Protein AF-A0A2E8JRP2-F1 (afdb_monomer_lite)

Secondary structure (DSSP, 8-state):
-PPPPPPPPPP--------------------STTSHHHHHHHSS---------PPPHHHHHHHHHHHHHHHHHHHHHHHHHHHHHHHHHHHHHHHHHHHHHHHHHHHSTT--PPPGGGHHHH-EE--GGGB-TTS--EEEEE-TTSS-EEEEEEBTTSEEEEEETTEEEEEESTT-SHHHHHHHTT--GGGEEESEETTTEE-TTEE-

Structure (mmCIF, N/CA/C/O backbone):
data_AF-A0A2E8JRP2-F1
#
_entry.id   AF-A0A2E8JRP2-F1
#
loop_
_atom_site.group_PDB
_atom_site.id
_atom_site.type_symbol
_atom_site.label_atom_id
_atom_site.label_alt_id
_atom_site.label_comp_id
_atom_site.label_asym_id
_atom_site.label_entity_id
_atom_site.label_seq_id
_atom_site.pdbx_PDB_ins_code
_atom_site.Cartn_x
_atom_site.Cartn_y
_atom_site.Cartn_z
_atom_site.occupancy
_atom_site.B_iso_or_equiv
_atom_site.auth_seq_id
_atom_site.auth_comp_id
_atom_site.auth_asym_id
_atom_site.auth_atom_id
_atom_site.pdbx_PDB_model_num
ATOM 1 N N . MET A 1 1 ? -27.911 -2.849 -23.418 1.00 50.38 1 MET A N 1
ATOM 2 C CA . MET A 1 1 ? -28.311 -4.114 -22.768 1.00 50.38 1 MET A CA 1
ATOM 3 C C . MET A 1 1 ? -29.035 -3.786 -21.465 1.00 50.38 1 MET A C 1
ATOM 5 O O . MET A 1 1 ? -28.354 -3.464 -20.499 1.00 50.38 1 MET A O 1
ATOM 9 N N . PRO A 1 2 ? -30.377 -3.776 -21.420 1.00 53.69 2 PRO A N 1
ATOM 10 C CA . PRO A 1 2 ? -31.112 -3.719 -20.164 1.00 53.69 2 PRO A CA 1
ATOM 11 C C . PRO A 1 2 ? -31.674 -5.103 -19.811 1.00 53.69 2 PRO A C 1
ATOM 13 O O . PRO A 1 2 ? -32.369 -5.738 -20.603 1.00 53.69 2 PRO A O 1
ATOM 16 N N . TRP A 1 3 ? -31.324 -5.561 -18.614 1.00 39.34 3 TRP A N 1
ATOM 17 C CA . TRP A 1 3 ? -31.746 -6.817 -18.008 1.00 39.34 3 TRP A CA 1
ATOM 18 C C . TRP A 1 3 ? -33.226 -6.762 -17.611 1.00 39.34 3 TRP A C 1
ATOM 20 O O . TRP A 1 3 ? -33.652 -5.853 -16.902 1.00 39.34 3 TRP A O 1
ATOM 30 N N . GLN A 1 4 ? -34.004 -7.745 -18.067 1.00 44.28 4 GLN A N 1
ATOM 31 C CA . GLN A 1 4 ? -35.408 -7.937 -17.708 1.00 44.28 4 GLN A CA 1
ATOM 32 C C . GLN A 1 4 ? -35.508 -8.812 -16.449 1.00 44.28 4 GLN A C 1
ATOM 34 O O . GLN A 1 4 ? -35.064 -9.960 -16.451 1.00 44.28 4 GLN A O 1
ATOM 39 N N . LEU A 1 5 ? -36.108 -8.278 -15.383 1.00 48.50 5 LEU A N 1
ATOM 40 C CA . LEU A 1 5 ? -36.517 -9.031 -14.195 1.00 48.50 5 LEU A CA 1
ATOM 41 C C . LEU A 1 5 ? -37.921 -9.607 -14.424 1.00 48.50 5 LEU A C 1
ATOM 43 O O . LEU A 1 5 ? -38.889 -8.865 -14.589 1.00 48.50 5 LEU A O 1
ATOM 47 N N . HIS A 1 6 ? -38.025 -10.936 -14.428 1.00 46.16 6 HIS A N 1
ATOM 48 C CA . HIS A 1 6 ? -39.295 -11.656 -14.443 1.00 46.16 6 HIS A CA 1
ATOM 49 C C . HIS A 1 6 ? -39.983 -11.552 -13.075 1.00 46.16 6 HIS A C 1
ATOM 51 O O . HIS A 1 6 ? -39.467 -12.029 -12.066 1.00 46.16 6 HIS A O 1
ATOM 57 N N . ALA A 1 7 ? -41.176 -10.958 -13.060 1.00 45.38 7 ALA A N 1
ATOM 58 C CA . ALA A 1 7 ? -42.088 -10.982 -11.926 1.00 45.38 7 ALA A CA 1
ATOM 59 C C . ALA A 1 7 ? -42.820 -12.334 -11.859 1.00 45.38 7 ALA A C 1
ATOM 61 O O . ALA A 1 7 ? -43.484 -12.740 -12.814 1.00 45.38 7 ALA A O 1
ATOM 62 N N . VAL A 1 8 ? -42.735 -13.015 -10.715 1.00 42.91 8 VAL A N 1
ATOM 63 C CA . VAL A 1 8 ? -43.538 -14.206 -10.402 1.00 42.91 8 VAL A CA 1
ATOM 64 C C . VAL A 1 8 ? -44.911 -13.742 -9.908 1.00 42.91 8 VAL A C 1
ATOM 66 O O . VAL A 1 8 ? -45.015 -13.058 -8.892 1.00 42.91 8 VAL A O 1
ATOM 69 N N . ARG A 1 9 ? -45.975 -14.090 -10.643 1.00 39.31 9 ARG A N 1
ATOM 70 C CA . ARG A 1 9 ? -47.374 -13.844 -10.259 1.00 39.31 9 ARG A CA 1
ATOM 71 C C . ARG A 1 9 ? -47.859 -14.947 -9.314 1.00 39.31 9 ARG A C 1
ATOM 73 O O . ARG A 1 9 ? -47.846 -16.112 -9.699 1.00 39.31 9 ARG A O 1
ATOM 80 N N . PHE A 1 10 ? -48.363 -14.580 -8.136 1.00 38.81 10 PHE A N 1
ATOM 81 C CA . PHE A 1 10 ? -49.205 -15.454 -7.311 1.00 38.81 10 PHE A CA 1
ATOM 82 C C . PHE A 1 10 ? -50.684 -15.115 -7.528 1.00 38.81 10 PHE A C 1
ATOM 84 O O . PHE A 1 10 ? -51.099 -13.960 -7.462 1.00 38.81 10 PHE A O 1
ATOM 91 N N . ASN A 1 11 ? -51.451 -16.154 -7.847 1.00 40.84 11 ASN A N 1
ATOM 92 C CA . ASN A 1 11 ? -52.854 -16.141 -8.240 1.00 40.84 11 ASN A CA 1
ATOM 93 C C . ASN A 1 11 ? -53.743 -16.214 -6.983 1.00 40.84 11 ASN A C 1
ATOM 95 O O . ASN A 1 11 ? -53.688 -17.209 -6.265 1.00 40.84 11 ASN A O 1
ATOM 99 N N . HIS A 1 12 ? -54.551 -15.186 -6.711 1.00 46.97 12 HIS A N 1
ATOM 100 C CA . HIS A 1 12 ? -55.579 -15.201 -5.664 1.00 46.97 12 HIS A CA 1
ATOM 101 C C . HIS A 1 12 ? -56.959 -15.320 -6.317 1.00 46.97 12 HIS A C 1
ATOM 103 O O . HIS A 1 12 ? -57.389 -14.411 -7.023 1.00 46.97 12 HIS A O 1
ATOM 109 N N . TYR A 1 13 ? -57.666 -16.416 -6.040 1.00 51.94 13 TYR A N 1
ATOM 110 C CA . TYR A 1 13 ? -59.093 -16.552 -6.320 1.00 51.94 13 TYR A CA 1
ATOM 111 C C . TYR A 1 13 ? -59.831 -17.150 -5.120 1.00 51.94 13 TYR A C 1
ATOM 113 O O . TYR A 1 13 ? -59.344 -18.078 -4.479 1.00 51.94 13 TYR A O 1
ATOM 121 N N . CYS A 1 14 ? -61.054 -16.635 -4.955 1.00 36.75 14 CYS A N 1
ATOM 122 C CA . CYS A 1 14 ? -62.192 -17.115 -4.161 1.00 36.75 14 CYS A CA 1
ATOM 123 C C . CYS A 1 14 ? -62.133 -16.833 -2.645 1.00 36.75 14 CYS A C 1
ATOM 125 O O . CYS A 1 14 ? -61.127 -17.058 -1.994 1.00 36.75 14 CYS A O 1
ATOM 127 N N . CYS A 1 15 ? -63.190 -16.327 -1.999 1.00 37.81 15 CYS A N 1
ATOM 128 C CA . CYS A 1 15 ? -64.612 -16.552 -2.262 1.00 37.81 15 CYS A CA 1
ATOM 129 C C . CYS A 1 15 ? -65.473 -15.389 -1.719 1.00 37.81 15 CYS A C 1
ATOM 131 O O . CYS A 1 15 ? -65.300 -14.976 -0.575 1.00 37.81 15 CYS A O 1
ATOM 133 N N . ASN A 1 16 ? -66.435 -14.915 -2.517 1.00 45.03 16 ASN A N 1
ATOM 134 C CA . ASN A 1 16 ? -67.569 -14.097 -2.073 1.00 45.03 16 ASN A CA 1
ATOM 135 C C . ASN A 1 16 ? -68.731 -15.041 -1.733 1.00 45.03 16 ASN A C 1
ATOM 137 O O . ASN A 1 16 ? -69.137 -15.818 -2.596 1.00 45.03 16 ASN A O 1
ATOM 141 N N . PHE A 1 17 ? -69.301 -14.955 -0.527 1.00 42.62 17 PHE A N 1
ATOM 142 C CA . PHE A 1 17 ? -70.545 -15.654 -0.194 1.00 42.62 17 PHE A CA 1
ATOM 143 C C . PHE A 1 17 ? -71.578 -14.680 0.382 1.00 42.62 17 PHE A C 1
ATOM 145 O O . PHE A 1 17 ? -71.333 -13.954 1.343 1.00 42.62 17 PHE A O 1
ATOM 152 N N . VAL A 1 18 ? -72.722 -14.654 -0.296 1.00 51.62 18 VAL A N 1
ATOM 153 C CA . VAL A 1 18 ? -73.871 -13.758 -0.143 1.00 51.62 18 VAL A CA 1
ATOM 154 C C . VAL A 1 18 ? -74.644 -14.072 1.142 1.00 51.62 18 VAL A C 1
ATOM 156 O O . VAL A 1 18 ? -74.889 -15.235 1.452 1.00 51.62 18 VAL A O 1
ATOM 159 N N . THR A 1 19 ? -75.110 -13.044 1.857 1.00 49.19 19 THR A N 1
ATOM 160 C CA . THR A 1 19 ? -76.076 -13.195 2.956 1.00 49.19 19 THR A CA 1
ATOM 161 C C . THR A 1 19 ? -77.504 -12.973 2.445 1.00 49.19 19 THR A C 1
ATOM 163 O O . THR A 1 19 ? -77.789 -11.996 1.754 1.00 49.19 19 THR A O 1
ATOM 166 N N . LYS A 1 20 ? -78.432 -13.876 2.791 1.00 37.53 20 LYS A N 1
ATOM 167 C CA . LYS A 1 20 ? -79.882 -13.691 2.610 1.00 37.53 20 LYS A CA 1
ATOM 168 C C . LYS A 1 20 ? -80.566 -13.723 3.978 1.00 37.53 20 LYS A C 1
ATOM 170 O O . LYS A 1 20 ? -80.274 -14.584 4.803 1.00 37.53 20 LYS A O 1
ATOM 175 N N . LYS A 1 21 ? -81.457 -12.758 4.213 1.00 46.16 21 LYS A N 1
ATOM 176 C CA . LYS A 1 21 ? -82.243 -12.574 5.442 1.00 46.16 21 LYS A CA 1
ATOM 177 C C . LYS A 1 21 ? -83.634 -13.232 5.346 1.00 46.16 21 LYS A C 1
ATOM 179 O O . LYS A 1 21 ? -84.211 -13.286 4.268 1.00 46.16 21 LYS A O 1
ATOM 184 N N . GLN A 1 22 ? -84.168 -13.505 6.544 1.00 39.41 22 GLN A N 1
ATOM 185 C CA . GLN A 1 22 ? -85.574 -13.634 6.983 1.00 39.41 22 GLN A CA 1
ATOM 186 C C . GLN A 1 22 ? -86.230 -15.029 7.034 1.00 39.41 22 GLN A C 1
ATOM 188 O O . GLN A 1 22 ? -86.645 -15.575 6.023 1.00 39.41 22 GLN A O 1
ATOM 193 N N . GLY A 1 23 ? -86.447 -15.500 8.273 1.00 41.31 23 GLY A N 1
ATOM 194 C CA . GLY A 1 23 ? -87.763 -15.413 8.927 1.00 41.31 23 GLY A CA 1
ATOM 195 C C . GLY A 1 23 ? -88.573 -16.708 9.049 1.00 41.31 23 GLY A C 1
ATOM 196 O O . GLY A 1 23 ? -89.136 -17.150 8.063 1.00 41.31 23 GLY A O 1
ATOM 197 N N . GLN A 1 24 ? -88.740 -17.223 10.277 1.00 40.31 24 GLN A N 1
ATOM 198 C CA . GLN A 1 24 ? -90.035 -17.655 10.843 1.00 40.31 24 GLN A CA 1
ATOM 199 C C . GLN A 1 24 ? -89.859 -18.206 12.263 1.00 40.31 24 GLN A C 1
ATOM 201 O O . GLN A 1 24 ? -89.074 -19.120 12.497 1.00 40.31 24 GLN A O 1
ATOM 206 N N . GLY A 1 25 ? -90.620 -17.654 13.210 1.00 51.38 25 GLY A N 1
ATOM 207 C CA . GLY A 1 25 ? -90.808 -18.251 14.526 1.00 51.38 25 GLY A CA 1
ATOM 208 C C . GLY A 1 25 ? -91.855 -19.363 14.479 1.00 51.38 25 GLY A C 1
ATOM 209 O O . GLY A 1 25 ? -92.906 -19.195 13.860 1.00 51.38 25 GLY A O 1
ATOM 210 N N . ARG A 1 26 ? -91.585 -20.470 15.177 1.00 48.56 26 ARG A N 1
ATOM 211 C CA . ARG A 1 26 ? -92.592 -21.387 15.726 1.00 48.56 26 ARG A CA 1
ATOM 212 C C . ARG A 1 26 ? -92.109 -21.881 17.086 1.00 48.56 26 ARG A C 1
ATOM 214 O O . ARG A 1 26 ? -90.987 -22.353 17.227 1.00 48.56 26 ARG A O 1
ATOM 221 N N . SER A 1 27 ? -92.968 -21.695 18.075 1.00 58.19 27 SER A N 1
ATOM 222 C CA . SER A 1 27 ? -92.896 -22.254 19.418 1.00 58.19 27 SER A CA 1
ATOM 223 C C . SER A 1 27 ? -93.024 -23.783 19.383 1.00 58.19 27 SER A C 1
ATOM 225 O O . SER A 1 27 ? -93.728 -24.304 18.520 1.00 58.19 27 SER A O 1
ATOM 227 N N . LEU A 1 28 ? -92.403 -24.480 20.345 1.00 48.75 28 LEU A N 1
ATOM 228 C CA . LEU A 1 28 ? -93.039 -25.429 21.284 1.00 48.75 28 LEU A CA 1
ATOM 229 C C . LEU A 1 28 ? -92.063 -26.513 21.797 1.00 48.75 28 LEU A C 1
ATOM 231 O O . LEU A 1 28 ? -91.478 -27.263 21.025 1.00 48.75 28 LEU A O 1
ATOM 235 N N . ALA A 1 29 ? -92.066 -26.615 23.130 1.00 53.78 29 ALA A N 1
ATOM 236 C CA . ALA A 1 29 ? -91.706 -27.725 24.020 1.00 53.78 29 ALA A CA 1
ATOM 237 C C . ALA A 1 29 ? -90.243 -27.905 24.496 1.00 53.78 29 ALA A C 1
ATOM 239 O O . ALA A 1 29 ? -89.303 -27.612 23.758 1.00 53.78 29 ALA A O 1
ATOM 240 N N . PRO A 1 30 ? -90.066 -28.336 25.768 1.00 64.44 30 PRO A N 1
ATOM 241 C CA . PRO A 1 30 ? -88.803 -28.330 26.496 1.00 64.44 30 PRO A CA 1
ATOM 242 C C . PRO A 1 30 ? -88.124 -29.714 26.477 1.00 64.44 30 PRO A C 1
ATOM 244 O O . PRO A 1 30 ? -88.657 -30.669 25.923 1.00 64.44 30 PRO A O 1
ATOM 247 N N . ASP A 1 31 ? -86.979 -29.789 27.157 1.00 58.44 31 ASP A N 1
ATOM 248 C CA . ASP A 1 31 ? -86.296 -30.983 27.675 1.00 58.44 31 ASP A CA 1
ATOM 249 C C . ASP A 1 31 ? -85.079 -31.580 26.936 1.00 58.44 31 ASP A C 1
ATOM 251 O O . ASP A 1 31 ? -84.998 -31.694 25.716 1.00 58.44 31 ASP A O 1
ATOM 255 N N . LEU A 1 32 ? -84.114 -31.972 27.779 1.00 50.66 32 LEU A N 1
ATOM 256 C CA . LEU A 1 32 ? -82.872 -32.734 27.554 1.00 50.66 32 LEU A CA 1
ATOM 257 C C . LEU A 1 32 ? -81.653 -32.092 26.867 1.00 50.66 32 LEU A C 1
ATOM 259 O O . LEU A 1 32 ? -80.553 -32.635 26.994 1.00 50.66 32 LEU A O 1
ATOM 263 N N . ALA A 1 33 ? -81.743 -30.914 26.250 1.00 45.12 33 ALA A N 1
ATOM 264 C CA . ALA A 1 33 ? -80.564 -30.275 25.633 1.00 45.12 33 ALA A CA 1
ATOM 265 C C . ALA A 1 33 ? -79.647 -29.499 26.614 1.00 45.12 33 ALA A C 1
ATOM 267 O O . ALA A 1 33 ? -78.778 -28.738 26.184 1.00 45.12 33 ALA A O 1
ATOM 268 N N . SER A 1 34 ? -79.812 -29.667 27.932 1.00 55.16 34 SER A N 1
ATOM 269 C CA . SER A 1 34 ? -79.055 -28.925 28.954 1.00 55.16 34 SER A CA 1
ATOM 270 C C . SER A 1 34 ? -77.921 -29.709 29.622 1.00 55.16 34 SER A C 1
ATOM 272 O O . SER A 1 34 ? -77.321 -29.191 30.556 1.00 55.16 34 SER A O 1
ATOM 274 N N . SER A 1 35 ? -77.582 -30.926 29.179 1.00 55.09 35 SER A N 1
ATOM 275 C CA . SER A 1 35 ? -76.460 -31.685 29.776 1.00 55.09 35 SER A CA 1
ATOM 276 C C . SER A 1 35 ? -75.272 -31.891 28.835 1.00 55.09 35 SER A C 1
ATOM 278 O O . SER A 1 35 ? -74.128 -31.857 29.284 1.00 55.09 35 SER A O 1
ATOM 280 N N . ILE A 1 36 ? -75.499 -32.020 27.524 1.00 54.31 36 ILE A N 1
ATOM 281 C CA . ILE A 1 36 ? -74.421 -32.273 26.549 1.00 54.31 36 ILE A CA 1
ATOM 282 C C . ILE A 1 36 ? -73.641 -30.983 26.234 1.00 54.31 36 ILE A C 1
ATOM 284 O O . ILE A 1 36 ? -72.419 -31.006 26.102 1.00 54.31 36 ILE A O 1
ATOM 288 N N . THR A 1 37 ? -74.313 -29.829 26.228 1.00 54.84 37 THR A N 1
ATOM 289 C CA . THR A 1 37 ? -73.684 -28.520 25.976 1.00 54.84 37 THR A CA 1
ATOM 290 C C . THR A 1 37 ? -72.716 -28.115 27.093 1.00 54.84 37 THR A C 1
ATOM 292 O O . THR A 1 37 ? -71.629 -27.609 26.818 1.00 54.84 37 THR A O 1
ATOM 295 N N . TYR A 1 38 ? -73.051 -28.403 28.358 1.00 53.31 38 TYR A N 1
ATOM 296 C CA . TYR A 1 38 ? -72.139 -28.155 29.483 1.00 53.31 38 TYR A CA 1
ATOM 297 C C . TYR A 1 38 ? -70.962 -29.140 29.510 1.00 53.31 38 TYR A C 1
ATOM 299 O O . TYR A 1 38 ? -69.870 -28.758 29.926 1.00 53.31 38 TYR A O 1
ATOM 307 N N . ALA A 1 39 ? -71.144 -30.380 29.037 1.00 54.72 39 ALA A N 1
ATOM 308 C CA . ALA A 1 39 ? -70.067 -31.368 28.964 1.00 54.72 39 ALA A CA 1
ATOM 309 C C . ALA A 1 39 ? -69.003 -31.002 27.910 1.00 54.72 39 ALA A C 1
ATOM 311 O O . ALA A 1 39 ? -67.813 -31.145 28.181 1.00 54.72 39 ALA A O 1
ATOM 312 N N . ILE A 1 40 ? -69.410 -30.450 26.759 1.00 54.31 40 ILE A N 1
ATOM 313 C CA . ILE A 1 40 ? -68.493 -30.037 25.678 1.00 54.31 40 ILE A CA 1
ATOM 314 C C . ILE A 1 40 ? -67.777 -28.711 26.001 1.00 54.31 40 ILE A C 1
ATOM 316 O O . ILE A 1 40 ? -66.609 -28.538 25.650 1.00 54.31 40 ILE A O 1
ATOM 320 N N . LEU A 1 41 ? -68.418 -27.788 26.731 1.00 52.53 41 LEU A N 1
ATOM 321 C CA . LEU A 1 41 ? -67.765 -26.550 27.188 1.00 52.53 41 LEU A CA 1
ATOM 322 C C . LEU A 1 41 ? -66.760 -26.778 28.333 1.00 52.53 41 LEU A C 1
ATOM 324 O O . LEU A 1 41 ? -65.841 -25.979 28.502 1.00 52.53 41 LEU A O 1
ATOM 328 N N . LYS A 1 42 ? -66.885 -27.875 29.095 1.00 53.81 42 LYS A N 1
ATOM 329 C CA . LYS A 1 42 ? -65.994 -28.190 30.227 1.00 53.81 42 LYS A CA 1
ATOM 330 C C . LYS A 1 42 ? -64.704 -28.917 29.817 1.00 53.81 42 LYS A C 1
ATOM 332 O O . LYS A 1 42 ? -63.742 -28.916 30.579 1.00 53.81 42 LYS A O 1
ATOM 337 N N . THR A 1 43 ? -64.641 -29.498 28.616 1.00 54.53 43 THR A N 1
ATOM 338 C CA . THR A 1 43 ? -63.448 -30.213 28.111 1.00 54.53 43 THR A CA 1
ATOM 339 C C . THR A 1 43 ? -62.417 -29.319 27.407 1.00 54.53 43 THR A C 1
ATOM 341 O O . THR A 1 43 ? -61.329 -29.789 27.086 1.00 54.53 43 THR A O 1
ATOM 344 N N . MET A 1 44 ? -62.697 -28.025 27.209 1.00 54.34 44 MET A N 1
ATOM 345 C CA . MET A 1 44 ? -61.775 -27.052 26.592 1.00 54.34 44 MET A CA 1
ATOM 346 C C . MET A 1 44 ? -61.327 -25.955 27.572 1.00 54.34 44 MET A C 1
ATOM 348 O O . MET A 1 44 ? -61.305 -24.775 27.239 1.00 54.34 44 MET A O 1
ATOM 352 N N . GLN A 1 45 ? -60.978 -26.326 28.805 1.00 59.34 45 GLN A N 1
ATOM 353 C CA . GLN A 1 45 ? -60.413 -25.387 29.786 1.00 59.34 45 GLN A CA 1
ATOM 354 C C . GLN A 1 45 ? -59.082 -25.847 30.381 1.00 59.34 45 GLN A C 1
ATOM 356 O O . GLN A 1 45 ? -58.714 -25.445 31.481 1.00 59.34 45 GLN A O 1
ATOM 361 N N . TRP A 1 46 ? -58.274 -26.592 29.628 1.00 55.59 46 TRP A N 1
ATOM 362 C CA . TRP A 1 46 ? -56.833 -26.581 29.880 1.00 55.59 46 TRP A CA 1
ATOM 363 C C . TRP A 1 46 ? -56.234 -25.313 29.251 1.00 55.59 46 TRP A C 1
ATOM 365 O O . TRP A 1 46 ? -55.382 -25.351 28.373 1.00 55.59 46 TRP A O 1
ATOM 375 N N . ALA A 1 47 ? -56.698 -24.147 29.708 1.00 62.56 47 ALA A N 1
ATOM 376 C CA . ALA A 1 47 ? -55.908 -22.936 29.584 1.00 62.56 47 ALA A CA 1
ATOM 377 C C . ALA A 1 47 ? -54.656 -23.187 30.426 1.00 62.56 47 ALA A C 1
ATOM 379 O O . ALA A 1 47 ? -54.691 -23.078 31.652 1.00 62.56 47 ALA A O 1
ATOM 380 N N . THR A 1 48 ? -53.577 -23.634 29.780 1.00 63.62 48 THR A N 1
ATOM 381 C CA . THR A 1 48 ? -52.258 -23.744 30.396 1.00 63.62 48 THR A CA 1
ATOM 382 C C . THR A 1 48 ? -51.944 -22.383 30.993 1.00 63.62 48 THR A C 1
ATOM 384 O O . THR A 1 48 ? -51.635 -21.440 30.265 1.00 63.62 48 THR A O 1
ATOM 387 N N . GLN A 1 49 ? -52.087 -22.274 32.312 1.00 63.91 49 GLN A N 1
ATOM 388 C CA . GLN A 1 49 ? -51.616 -21.155 33.111 1.00 63.91 49 GLN A CA 1
ATOM 389 C C . GLN A 1 49 ? -50.093 -21.143 32.980 1.00 63.91 49 GLN A C 1
ATOM 391 O O . GLN A 1 49 ? -49.373 -21.717 33.795 1.00 63.91 49 GLN A O 1
ATOM 396 N N . GLN A 1 50 ? -49.605 -20.561 31.885 1.00 67.50 50 GLN A N 1
ATOM 397 C CA . GLN A 1 50 ? -48.206 -20.220 31.705 1.00 67.50 50 GLN A CA 1
ATOM 398 C C . GLN A 1 50 ? -47.903 -19.215 32.812 1.00 67.50 50 GLN A C 1
ATOM 400 O O . GLN A 1 50 ? -48.293 -18.050 32.721 1.00 67.50 50 GLN A O 1
ATOM 405 N N . LYS A 1 51 ? -47.300 -19.688 33.908 1.00 69.12 51 LYS A N 1
ATOM 406 C CA . LYS A 1 51 ? -46.801 -18.822 34.973 1.00 69.12 51 LYS A CA 1
ATOM 407 C C . LYS A 1 51 ? -45.865 -17.825 34.306 1.00 69.12 51 LYS A C 1
ATOM 409 O O . LYS A 1 51 ? -44.782 -18.204 33.872 1.00 69.12 51 LYS A O 1
ATOM 414 N N . GLN A 1 52 ? -46.295 -16.573 34.195 1.00 68.94 52 GLN A N 1
ATOM 415 C CA . GLN A 1 52 ? -45.414 -15.508 33.750 1.00 68.94 52 GLN A CA 1
ATOM 416 C C . GLN A 1 52 ? -44.403 -15.261 34.865 1.00 68.94 52 GLN A C 1
ATOM 418 O O . GLN A 1 52 ? -44.652 -14.525 35.815 1.00 68.94 52 GLN A O 1
ATOM 423 N N . THR A 1 53 ? -43.278 -15.962 34.783 1.00 74.88 53 THR A N 1
ATOM 424 C CA . THR A 1 53 ? -42.092 -15.678 35.578 1.00 74.88 53 THR A CA 1
ATOM 425 C C . THR A 1 53 ? -41.473 -14.414 34.997 1.00 74.88 53 THR A C 1
ATOM 427 O O . THR A 1 53 ? -40.817 -14.458 33.958 1.00 74.88 53 THR A O 1
ATOM 430 N N . GLY A 1 54 ? -41.763 -13.267 35.607 1.00 76.56 54 GLY A N 1
ATOM 431 C CA . GLY A 1 54 ? -41.088 -12.018 35.270 1.00 76.56 54 GLY A CA 1
ATOM 432 C C . GLY A 1 54 ? -39.627 -12.085 35.705 1.00 76.56 54 GLY A C 1
ATOM 433 O O . GLY A 1 54 ? -39.345 -12.528 36.818 1.00 76.56 54 GLY A O 1
ATOM 434 N N . PHE A 1 55 ? -38.712 -11.644 34.840 1.00 78.00 55 PHE A N 1
ATOM 435 C CA . PHE A 1 55 ? -37.335 -11.373 35.246 1.00 78.00 55 PHE A CA 1
ATOM 436 C C . PHE A 1 55 ? -37.352 -10.301 36.331 1.00 78.00 55 PHE A C 1
ATOM 438 O O . PHE A 1 55 ? -38.043 -9.284 36.218 1.00 78.00 55 PHE A O 1
ATOM 445 N N . THR A 1 56 ? -36.611 -10.537 37.404 1.00 89.62 56 THR A N 1
ATOM 446 C CA . THR A 1 56 ? -36.449 -9.539 38.454 1.00 89.62 56 THR A CA 1
ATOM 447 C C . THR A 1 56 ? -35.727 -8.316 37.883 1.00 89.62 56 THR A C 1
ATOM 449 O O . THR A 1 56 ? -34.877 -8.419 36.996 1.00 89.62 56 THR A O 1
ATOM 452 N N . ILE A 1 57 ? -36.034 -7.130 38.413 1.00 91.00 57 ILE A N 1
ATOM 453 C CA . ILE A 1 57 ? -35.337 -5.889 38.032 1.00 91.00 57 ILE A CA 1
ATOM 454 C C . ILE A 1 57 ? -33.819 -6.039 38.232 1.00 91.00 57 ILE A C 1
ATOM 456 O O . ILE A 1 57 ? -33.034 -5.511 37.449 1.00 91.00 57 ILE A O 1
ATOM 460 N N . VAL A 1 58 ? -33.406 -6.801 39.250 1.00 93.38 58 VAL A N 1
ATOM 461 C CA . VAL A 1 58 ? -31.996 -7.056 39.565 1.00 93.38 58 VAL A CA 1
ATOM 462 C C . VAL A 1 58 ? -31.321 -7.910 38.493 1.00 93.38 58 VAL A C 1
ATOM 464 O O . VAL A 1 58 ? -30.214 -7.576 38.083 1.00 93.38 58 VAL A O 1
ATOM 467 N N . GLU A 1 59 ? -31.977 -8.963 37.998 1.00 91.44 59 GLU A N 1
ATOM 468 C CA . GLU A 1 59 ? -31.445 -9.804 36.915 1.00 91.44 59 GLU A CA 1
ATOM 469 C C . GLU A 1 59 ? -31.200 -8.994 35.642 1.00 91.44 59 GLU A C 1
ATOM 471 O O . GLU A 1 59 ? -30.143 -9.111 35.026 1.00 91.44 59 GLU A O 1
ATOM 476 N N . LEU A 1 60 ? -32.136 -8.118 35.272 1.00 90.50 60 LEU A N 1
ATOM 477 C CA . LEU A 1 60 ? -31.954 -7.274 34.094 1.00 90.50 60 LEU A CA 1
ATOM 478 C C . LEU A 1 60 ? -30.872 -6.202 34.320 1.00 90.50 60 LEU A C 1
ATOM 480 O O . LEU A 1 60 ? -30.106 -5.900 33.406 1.00 90.50 60 LEU A O 1
ATOM 484 N N . LEU A 1 61 ? -30.758 -5.673 35.544 1.00 92.94 61 LEU A N 1
ATOM 485 C CA . LEU A 1 61 ? -29.751 -4.674 35.907 1.00 92.94 61 LEU A CA 1
ATOM 486 C C . LEU A 1 61 ? -28.328 -5.235 35.825 1.00 92.94 61 LEU A C 1
ATOM 488 O O . LEU A 1 61 ? -27.453 -4.602 35.234 1.00 92.94 61 LEU A O 1
ATOM 492 N N . ILE A 1 62 ? -28.073 -6.423 36.378 1.00 95.00 62 ILE A N 1
ATOM 493 C CA . ILE A 1 62 ? -26.725 -7.005 36.316 1.00 95.00 62 ILE A CA 1
ATOM 494 C C . ILE A 1 62 ? -26.328 -7.339 34.876 1.00 95.00 62 ILE A C 1
ATOM 496 O O . ILE A 1 62 ? -25.172 -7.150 34.504 1.00 95.00 62 ILE A O 1
ATOM 500 N N . VAL A 1 63 ? -27.280 -7.758 34.036 1.00 95.38 63 VAL A N 1
ATOM 501 C CA . VAL A 1 63 ? -27.010 -8.082 32.630 1.00 95.38 63 VAL A CA 1
ATOM 502 C C . VAL A 1 63 ? -26.560 -6.841 31.870 1.00 95.38 63 VAL A C 1
ATOM 504 O O . VAL A 1 63 ? -25.539 -6.899 31.185 1.00 95.38 63 VAL A O 1
ATOM 507 N N . ILE A 1 64 ? -27.252 -5.706 32.027 1.00 95.50 64 ILE A N 1
ATOM 508 C CA . ILE A 1 64 ? -26.863 -4.472 31.328 1.00 95.50 64 ILE A CA 1
ATOM 509 C C . ILE A 1 64 ? -25.505 -3.929 31.803 1.00 95.50 64 ILE A C 1
ATOM 511 O O . ILE A 1 64 ? -24.744 -3.388 31.003 1.00 95.50 64 ILE A O 1
ATOM 515 N N . VAL A 1 65 ? -25.161 -4.113 33.083 1.00 96.62 65 VAL A N 1
ATOM 516 C CA . VAL A 1 65 ? -23.848 -3.720 33.621 1.00 96.62 65 VAL A CA 1
ATOM 517 C C . VAL A 1 65 ? -22.745 -4.603 33.041 1.00 96.62 65 VAL A C 1
ATOM 519 O O . VAL A 1 65 ? -21.716 -4.098 32.592 1.00 96.62 65 VAL A O 1
ATOM 522 N N . VAL A 1 66 ? -22.962 -5.917 32.991 1.00 96.56 66 VAL A N 1
ATOM 523 C CA . VAL A 1 66 ? -21.975 -6.859 32.454 1.00 96.56 66 VAL A CA 1
ATOM 524 C C . VAL A 1 66 ? -21.745 -6.628 30.958 1.00 96.56 66 VAL A C 1
ATOM 526 O O . VAL A 1 66 ? -20.590 -6.544 30.537 1.00 96.56 66 VAL A O 1
ATOM 529 N N . ILE A 1 67 ? -22.799 -6.446 30.148 1.00 96.88 67 ILE A N 1
ATOM 530 C CA . ILE A 1 67 ? -22.621 -6.140 28.715 1.00 96.88 67 ILE A CA 1
ATOM 531 C C . ILE A 1 67 ? -21.932 -4.790 28.502 1.00 96.88 67 ILE A C 1
ATOM 533 O O . ILE A 1 67 ? -21.143 -4.675 27.570 1.00 96.88 67 ILE A O 1
ATOM 537 N N . ALA A 1 68 ? -22.164 -3.790 29.362 1.00 96.62 68 ALA A N 1
ATOM 538 C CA . ALA A 1 68 ? -21.500 -2.492 29.251 1.00 96.62 68 ALA A CA 1
ATOM 539 C C . ALA A 1 68 ? -19.984 -2.616 29.469 1.00 96.62 68 ALA A C 1
ATOM 541 O O . ALA A 1 68 ? -19.193 -2.069 28.695 1.00 96.62 68 ALA A O 1
ATOM 542 N N . ILE A 1 69 ? -19.567 -3.397 30.470 1.00 96.38 69 ILE A N 1
ATOM 543 C CA . ILE A 1 69 ? -18.148 -3.652 30.744 1.00 96.38 69 ILE A CA 1
ATOM 544 C C . ILE A 1 69 ? -17.517 -4.433 29.582 1.00 96.38 69 ILE A C 1
ATOM 546 O O . ILE A 1 69 ? -16.486 -4.015 29.054 1.00 96.38 69 ILE A O 1
ATOM 550 N N . LEU A 1 70 ? -18.151 -5.516 29.119 1.00 96.88 70 LEU A N 1
ATOM 551 C CA . LEU A 1 70 ? -17.627 -6.333 28.015 1.00 96.88 70 LEU A CA 1
ATOM 552 C C . LEU A 1 70 ? -17.558 -5.559 26.687 1.00 96.88 70 LEU A C 1
ATOM 554 O O . LEU A 1 70 ? -16.566 -5.660 25.959 1.00 96.88 70 LEU A O 1
ATOM 558 N N . ALA A 1 71 ? -18.569 -4.744 26.379 1.00 95.19 71 ALA A N 1
ATOM 559 C CA . ALA A 1 71 ? -18.583 -3.903 25.184 1.00 95.19 71 ALA A CA 1
ATOM 560 C C . ALA A 1 71 ? -17.434 -2.881 25.196 1.00 95.19 71 ALA A C 1
ATOM 562 O O . ALA A 1 71 ? -16.770 -2.681 24.182 1.00 95.19 71 ALA A O 1
ATOM 563 N N . SER A 1 72 ? -17.142 -2.278 26.354 1.00 94.69 72 SER A N 1
ATOM 564 C CA . SER A 1 72 ? -16.062 -1.289 26.462 1.00 94.69 72 SER A CA 1
ATOM 565 C C . SER A 1 72 ? -14.682 -1.880 26.133 1.00 94.69 72 SER A C 1
ATOM 567 O O . SER A 1 72 ? -13.924 -1.294 25.358 1.00 94.69 72 SER A O 1
ATOM 569 N N . ILE A 1 73 ? -14.383 -3.081 26.642 1.00 93.44 73 ILE A N 1
ATOM 570 C CA . ILE A 1 73 ? -13.105 -3.774 26.413 1.00 93.44 73 ILE A CA 1
ATOM 571 C C . ILE A 1 73 ? -12.986 -4.217 24.949 1.00 93.44 73 ILE A C 1
ATOM 573 O O . ILE A 1 73 ? -11.938 -4.046 24.320 1.00 93.44 73 ILE A O 1
ATOM 577 N N . THR A 1 74 ? -14.066 -4.766 24.388 1.00 93.81 74 THR A N 1
ATOM 578 C CA . THR A 1 74 ? -14.067 -5.291 23.014 1.00 93.81 74 THR A CA 1
ATOM 579 C C . THR A 1 74 ? -13.849 -4.202 21.965 1.00 93.81 74 THR A C 1
ATOM 581 O O . THR A 1 74 ? -13.101 -4.440 21.020 1.00 93.81 74 THR A O 1
ATOM 584 N N . ILE A 1 75 ? -14.403 -2.997 22.136 1.00 90.56 75 ILE A N 1
ATOM 585 C CA . ILE A 1 75 ? -14.227 -1.889 21.178 1.00 90.56 75 ILE A CA 1
ATOM 586 C C . ILE A 1 75 ? -12.753 -1.466 21.062 1.00 90.56 75 ILE A C 1
ATOM 588 O O . ILE A 1 75 ? -12.246 -1.289 19.952 1.00 90.56 75 ILE A O 1
ATOM 592 N N . VAL A 1 76 ? -12.042 -1.338 22.187 1.00 88.75 76 VAL A N 1
ATOM 593 C CA . VAL A 1 76 ? -10.623 -0.935 22.179 1.00 88.75 76 VAL A CA 1
ATOM 594 C C . VAL A 1 76 ? -9.760 -2.005 21.507 1.00 88.75 76 VAL A C 1
ATOM 596 O O . VAL A 1 76 ? -8.939 -1.684 20.644 1.00 88.75 76 VAL A O 1
ATOM 599 N N . ALA A 1 77 ? -9.982 -3.281 21.838 1.00 89.25 77 ALA A N 1
ATOM 600 C CA . ALA A 1 77 ? -9.262 -4.396 21.224 1.00 89.25 77 ALA A CA 1
ATOM 601 C C . ALA A 1 77 ? -9.546 -4.516 19.714 1.00 89.25 77 ALA A C 1
ATOM 603 O O . ALA A 1 77 ? -8.635 -4.768 18.922 1.00 89.25 77 ALA A O 1
ATOM 604 N N . TYR A 1 78 ? -10.793 -4.280 19.298 1.00 90.88 78 TYR A N 1
ATOM 605 C CA . TYR A 1 78 ? -11.219 -4.387 17.904 1.00 90.88 78 TYR A CA 1
ATOM 606 C C . TYR A 1 78 ? -10.497 -3.395 16.978 1.00 90.88 78 TYR A C 1
ATOM 608 O O . TYR A 1 78 ? -10.154 -3.749 15.849 1.00 90.88 78 TYR A O 1
ATOM 616 N N . ASN A 1 79 ? -10.191 -2.181 17.449 1.00 88.62 79 ASN A N 1
ATOM 617 C CA . ASN A 1 79 ? -9.414 -1.206 16.672 1.00 88.62 79 ASN A CA 1
ATOM 618 C C . ASN A 1 79 ? -7.974 -1.684 16.408 1.00 88.62 79 ASN A C 1
ATOM 620 O O . ASN A 1 79 ? -7.476 -1.568 15.288 1.00 88.62 79 ASN A O 1
ATOM 624 N N . GLY A 1 80 ? -7.316 -2.281 17.407 1.00 90.38 80 GLY A N 1
ATOM 625 C CA . GLY A 1 80 ? -5.966 -2.838 17.249 1.00 90.38 80 GLY A CA 1
ATOM 626 C C . GLY A 1 80 ? -5.919 -4.031 16.285 1.00 90.38 80 GLY A C 1
ATOM 627 O O . GLY A 1 80 ? -5.020 -4.122 15.443 1.00 90.38 80 GLY A O 1
ATOM 628 N N . ILE A 1 81 ? -6.918 -4.917 16.368 1.00 92.94 81 ILE A N 1
ATOM 629 C CA . ILE A 1 81 ? -7.047 -6.089 15.488 1.00 92.94 81 ILE A CA 1
ATOM 630 C C . ILE A 1 81 ? -7.273 -5.658 14.037 1.00 92.94 81 ILE A C 1
ATOM 632 O O . ILE A 1 81 ? -6.591 -6.159 13.145 1.00 92.94 81 ILE A O 1
ATOM 636 N N . GLN A 1 82 ? -8.179 -4.706 13.790 1.00 93.88 82 GLN A N 1
ATOM 637 C CA . GLN A 1 82 ? -8.410 -4.177 12.442 1.00 93.88 82 GLN A CA 1
ATOM 638 C C . GLN A 1 82 ? -7.142 -3.570 11.841 1.00 93.88 82 GLN A C 1
ATOM 640 O O . GLN A 1 82 ? -6.808 -3.873 10.699 1.00 93.88 82 GLN A O 1
ATOM 645 N N . ASN A 1 83 ? -6.405 -2.766 12.613 1.00 94.88 83 ASN A N 1
ATOM 646 C CA . ASN A 1 83 ? -5.155 -2.166 12.146 1.00 94.88 83 ASN A CA 1
ATOM 647 C C . ASN A 1 83 ? -4.134 -3.233 11.736 1.00 94.88 83 ASN A C 1
ATOM 649 O O . ASN A 1 83 ? -3.577 -3.167 10.641 1.00 94.88 83 ASN A O 1
ATOM 653 N N . SER A 1 84 ? -3.977 -4.267 12.563 1.00 94.75 84 SER A N 1
ATOM 654 C CA . SER A 1 84 ? -3.093 -5.399 12.269 1.00 94.75 84 SER A CA 1
ATOM 655 C C . SER A 1 84 ? -3.551 -6.196 11.040 1.00 94.75 84 SER A C 1
ATOM 657 O O . SER A 1 84 ? -2.719 -6.656 10.257 1.00 94.75 84 SER A O 1
ATOM 659 N N . ALA A 1 85 ? -4.864 -6.340 10.835 1.00 96.12 85 ALA A N 1
ATOM 660 C CA . ALA A 1 85 ? -5.431 -6.986 9.654 1.00 96.12 85 ALA A CA 1
ATOM 661 C C . ALA A 1 85 ? -5.154 -6.183 8.372 1.00 96.12 85 ALA A C 1
ATOM 663 O O . ALA A 1 85 ? -4.746 -6.770 7.369 1.00 96.12 85 ALA A O 1
ATOM 664 N N . TYR A 1 86 ? -5.301 -4.853 8.408 1.00 96.12 86 TYR A N 1
ATOM 665 C CA . TYR A 1 86 ? -4.945 -3.982 7.284 1.00 96.12 86 TYR A CA 1
ATOM 666 C C . TYR A 1 86 ? -3.453 -4.086 6.947 1.00 96.12 86 TYR A C 1
ATOM 668 O O . TYR A 1 86 ? -3.100 -4.294 5.788 1.00 96.12 86 TYR A O 1
ATOM 676 N N . ASP A 1 87 ? -2.581 -4.027 7.956 1.00 95.75 87 ASP A N 1
ATOM 677 C CA . ASP A 1 87 ? -1.133 -4.153 7.768 1.00 95.75 87 ASP A CA 1
ATOM 678 C C . ASP A 1 87 ? -0.732 -5.522 7.197 1.00 95.75 87 ASP A C 1
ATOM 680 O O . ASP A 1 87 ? 0.116 -5.609 6.307 1.00 95.75 87 ASP A O 1
ATOM 684 N N . SER A 1 88 ? -1.363 -6.601 7.666 1.00 96.12 88 SER A N 1
ATOM 685 C CA . SER A 1 88 ? -1.160 -7.951 7.127 1.00 96.12 88 SER A CA 1
ATOM 686 C C . SER A 1 88 ? -1.610 -8.059 5.666 1.00 96.12 88 SER A C 1
ATOM 688 O O . SER A 1 88 ? -0.873 -8.577 4.824 1.00 96.12 88 SER A O 1
ATOM 690 N N . SER A 1 89 ? -2.779 -7.496 5.337 1.00 96.69 89 SER A N 1
ATOM 691 C CA . SER A 1 89 ? -3.306 -7.465 3.970 1.00 96.69 89 SER A CA 1
ATOM 692 C C . SER A 1 89 ? -2.349 -6.752 3.016 1.00 96.69 89 SER A C 1
ATOM 694 O O . SER A 1 89 ? -2.015 -7.290 1.963 1.00 96.69 89 SER A O 1
ATOM 696 N N . VAL A 1 90 ? -1.843 -5.578 3.407 1.00 96.88 90 VAL A N 1
ATOM 697 C CA . VAL A 1 90 ? -0.915 -4.803 2.575 1.00 96.88 90 VAL A CA 1
ATOM 698 C C . VAL A 1 90 ? 0.434 -5.503 2.423 1.00 96.88 90 VAL A C 1
ATOM 700 O O . VAL A 1 90 ? 0.980 -5.537 1.321 1.00 96.88 90 VAL A O 1
ATOM 703 N N . ARG A 1 91 ? 0.965 -6.140 3.474 1.00 95.94 91 ARG A N 1
ATOM 704 C CA . ARG A 1 91 ? 2.181 -6.967 3.354 1.00 95.94 91 ARG A CA 1
ATOM 705 C C . ARG A 1 91 ? 1.983 -8.160 2.414 1.00 95.94 91 ARG A C 1
ATOM 707 O O . ARG A 1 91 ? 2.890 -8.492 1.649 1.00 95.94 91 ARG A O 1
ATOM 714 N N . SER A 1 92 ? 0.804 -8.781 2.430 1.00 96.69 92 SER A N 1
ATOM 715 C CA . SER A 1 92 ? 0.460 -9.847 1.486 1.00 96.69 92 SER A CA 1
ATOM 716 C C . SER A 1 92 ? 0.389 -9.329 0.047 1.00 96.69 92 SER A C 1
ATOM 718 O O . SER A 1 92 ? 0.895 -9.990 -0.860 1.00 96.69 92 SER A O 1
ATOM 720 N N . ASP A 1 93 ? -0.208 -8.156 -0.173 1.00 96.94 93 ASP A N 1
ATOM 721 C CA . ASP A 1 93 ? -0.283 -7.525 -1.495 1.00 96.94 93 ASP A CA 1
ATOM 722 C C . ASP A 1 93 ? 1.104 -7.165 -2.024 1.00 96.94 93 ASP A C 1
ATOM 724 O O . ASP A 1 93 ? 1.429 -7.460 -3.170 1.00 96.94 93 ASP A O 1
ATOM 728 N N . LEU A 1 94 ? 1.964 -6.621 -1.164 1.00 97.44 94 LEU A N 1
ATOM 729 C CA . LEU A 1 94 ? 3.373 -6.385 -1.451 1.00 97.44 94 LEU A CA 1
ATOM 730 C C . LEU A 1 94 ? 4.073 -7.672 -1.923 1.00 97.44 94 LEU A C 1
ATOM 732 O O . LEU A 1 94 ? 4.697 -7.673 -2.984 1.00 97.44 94 LEU A O 1
ATOM 736 N N . SER A 1 95 ? 3.928 -8.786 -1.199 1.00 96.69 95 SER A N 1
ATOM 737 C CA . SER A 1 95 ? 4.517 -10.074 -1.600 1.00 96.69 95 SER A CA 1
ATOM 738 C C . SER A 1 95 ? 3.976 -10.589 -2.943 1.00 96.69 95 SER A C 1
ATOM 740 O O . S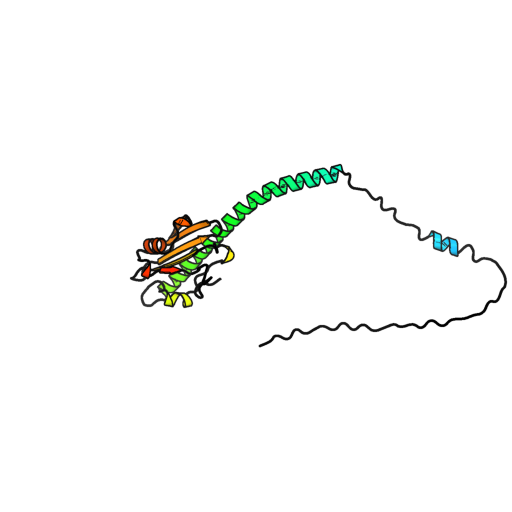ER A 1 95 ? 4.742 -11.085 -3.773 1.00 96.69 95 SER A O 1
ATOM 742 N N . ALA A 1 96 ? 2.671 -10.449 -3.192 1.00 96.62 96 ALA A N 1
ATOM 743 C CA . ALA A 1 96 ? 2.060 -10.821 -4.468 1.00 96.62 96 ALA A CA 1
ATOM 744 C C . ALA A 1 96 ? 2.570 -9.946 -5.628 1.00 96.62 96 ALA A C 1
ATOM 746 O O . ALA A 1 96 ? 2.893 -10.456 -6.704 1.00 96.62 96 ALA A O 1
ATOM 747 N N . ASN A 1 97 ? 2.719 -8.643 -5.391 1.00 97.00 97 ASN A N 1
ATOM 748 C CA . ASN A 1 97 ? 3.260 -7.696 -6.360 1.00 97.00 97 ASN A CA 1
ATOM 749 C C . ASN A 1 97 ? 4.721 -7.977 -6.681 1.00 97.00 97 ASN A C 1
ATOM 751 O O . ASN A 1 97 ? 5.087 -7.939 -7.849 1.00 97.00 97 ASN A O 1
ATOM 755 N N . HIS A 1 98 ? 5.539 -8.325 -5.685 1.00 97.06 98 HIS A N 1
ATOM 756 C CA . HIS A 1 98 ? 6.920 -8.742 -5.922 1.00 97.06 98 HIS A CA 1
ATOM 757 C C . HIS A 1 98 ? 6.997 -9.910 -6.906 1.00 97.06 98 HIS A C 1
ATOM 759 O O . HIS A 1 98 ? 7.716 -9.829 -7.896 1.00 97.06 98 HIS A O 1
ATOM 765 N N . LYS A 1 99 ? 6.201 -10.962 -6.679 1.00 96.31 99 LYS A N 1
ATOM 766 C CA . LYS A 1 99 ? 6.147 -12.121 -7.580 1.00 96.31 99 LYS A CA 1
ATOM 767 C C . LYS A 1 99 ? 5.703 -11.723 -8.984 1.00 96.31 99 LYS A C 1
ATOM 769 O O . LYS A 1 99 ? 6.301 -12.159 -9.955 1.00 96.31 99 LYS A O 1
ATOM 774 N N . THR A 1 100 ? 4.679 -10.882 -9.090 1.00 95.62 100 THR A N 1
ATOM 775 C CA . THR A 1 100 ? 4.145 -10.429 -10.384 1.00 95.62 100 THR A CA 1
ATOM 776 C C . THR A 1 100 ? 5.176 -9.603 -11.159 1.00 95.62 100 THR A C 1
ATOM 778 O O . THR A 1 100 ? 5.368 -9.812 -12.354 1.00 95.62 100 THR A O 1
ATOM 781 N N . LEU A 1 101 ? 5.890 -8.709 -10.474 1.00 96.31 101 LEU A N 1
ATOM 782 C CA . LEU A 1 101 ? 6.962 -7.904 -11.060 1.00 96.31 101 LEU A CA 1
ATOM 783 C C . LEU A 1 101 ? 8.160 -8.751 -11.483 1.00 96.31 101 LEU A C 1
ATOM 785 O O . LEU A 1 101 ? 8.728 -8.513 -12.545 1.00 96.31 101 LEU A O 1
ATOM 789 N N . GLU A 1 102 ? 8.519 -9.751 -10.685 1.00 96.06 102 GLU A N 1
ATOM 790 C CA . GLU A 1 102 ? 9.599 -10.676 -11.016 1.00 96.06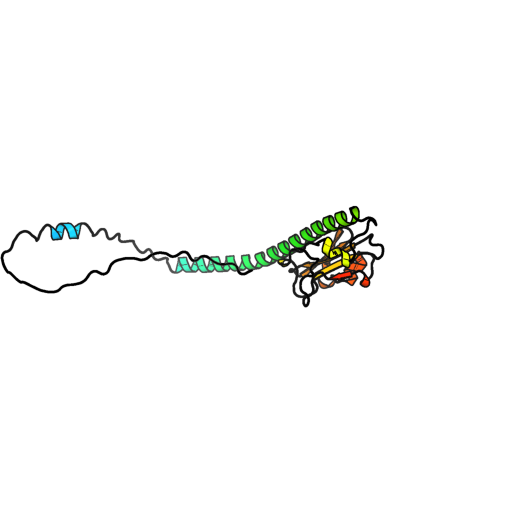 102 GLU A CA 1
ATOM 791 C C . GLU A 1 102 ? 9.241 -11.554 -12.222 1.00 96.06 102 GLU A C 1
ATOM 793 O O . GLU A 1 102 ? 10.041 -11.707 -13.142 1.00 96.06 102 GLU A O 1
ATOM 798 N N . LEU A 1 103 ? 8.002 -12.054 -12.284 1.00 95.31 103 LEU A N 1
ATOM 799 C CA . LEU A 1 103 ? 7.490 -12.763 -13.459 1.00 95.31 103 LEU A CA 1
ATOM 800 C C . LEU A 1 103 ? 7.506 -11.876 -14.706 1.00 95.31 103 LEU A C 1
ATOM 802 O O . LEU A 1 103 ? 7.857 -12.350 -15.785 1.00 95.31 103 LEU A O 1
ATOM 806 N N . TYR A 1 104 ? 7.148 -10.597 -14.580 1.00 95.38 104 TYR A N 1
ATOM 807 C CA . TYR A 1 104 ? 7.244 -9.660 -15.696 1.00 95.38 104 TYR A CA 1
ATOM 808 C C . TYR A 1 104 ? 8.697 -9.494 -16.156 1.00 95.38 104 TYR A C 1
ATOM 810 O O . TYR A 1 104 ? 8.966 -9.596 -17.351 1.00 95.38 104 TYR A O 1
ATOM 818 N N . ARG A 1 105 ? 9.637 -9.288 -15.224 1.00 95.50 105 ARG A N 1
ATOM 819 C CA . ARG A 1 105 ? 11.065 -9.115 -15.528 1.00 95.50 105 ARG A CA 1
ATOM 820 C C . ARG A 1 105 ? 11.624 -10.307 -16.306 1.00 95.50 105 ARG A C 1
ATOM 822 O O . ARG A 1 105 ? 12.236 -10.103 -17.347 1.00 95.50 105 ARG A O 1
ATOM 829 N N . ILE A 1 106 ? 11.345 -11.530 -15.848 1.00 94.88 106 ILE A N 1
ATOM 830 C CA . ILE A 1 106 ? 11.811 -12.776 -16.482 1.00 94.88 106 ILE A CA 1
ATOM 831 C C . ILE A 1 106 ? 11.227 -12.956 -17.892 1.00 94.88 106 ILE A C 1
ATOM 833 O O . ILE A 1 106 ? 11.906 -13.464 -18.779 1.00 94.88 106 ILE A O 1
ATOM 837 N N . ASN A 1 107 ? 9.977 -12.541 -18.113 1.00 94.12 107 ASN A N 1
ATOM 838 C CA . ASN A 1 107 ? 9.321 -12.635 -19.422 1.00 94.12 107 ASN A CA 1
ATOM 839 C C . ASN A 1 107 ? 9.644 -11.457 -20.358 1.00 94.12 107 ASN A C 1
ATOM 841 O O . ASN A 1 107 ? 9.231 -11.462 -21.518 1.00 94.12 107 ASN A O 1
ATOM 845 N N . SER A 1 108 ? 10.350 -10.438 -19.868 1.00 92.00 108 SER A N 1
ATOM 846 C CA . SER A 1 108 ? 10.740 -9.271 -20.656 1.00 92.00 108 SER A CA 1
ATOM 847 C C . SER A 1 108 ? 12.034 -9.546 -21.416 1.00 92.00 108 SER A C 1
ATOM 849 O O . SER A 1 108 ? 12.984 -10.083 -20.856 1.00 92.00 108 SER A O 1
ATOM 851 N N . THR A 1 109 ? 12.123 -9.102 -22.671 1.00 89.00 109 THR A N 1
ATOM 852 C CA . THR A 1 109 ? 13.338 -9.249 -23.497 1.00 89.00 109 THR A CA 1
ATOM 853 C C . THR A 1 109 ? 14.557 -8.528 -22.924 1.00 89.00 109 THR A C 1
ATOM 855 O O . THR A 1 109 ? 15.674 -9.013 -23.072 1.00 89.00 109 THR A O 1
ATOM 858 N N . ASP A 1 110 ? 14.343 -7.408 -22.233 1.00 89.75 110 ASP A N 1
ATOM 859 C CA . ASP A 1 110 ? 15.420 -6.563 -21.698 1.00 89.75 110 ASP A CA 1
ATOM 860 C C . ASP A 1 110 ? 15.747 -6.864 -20.227 1.00 89.75 110 ASP A C 1
ATOM 862 O O . ASP A 1 110 ? 16.558 -6.167 -19.605 1.00 89.75 110 ASP A O 1
ATOM 866 N N . ASP A 1 111 ? 15.113 -7.894 -19.649 1.00 92.88 111 ASP A N 1
ATOM 867 C CA . ASP A 1 111 ? 15.266 -8.274 -18.243 1.00 92.88 111 ASP A CA 1
ATOM 868 C C . ASP A 1 111 ? 15.017 -7.073 -17.301 1.00 92.88 111 ASP A C 1
ATOM 870 O O . ASP A 1 111 ? 15.807 -6.743 -16.414 1.00 92.88 111 ASP A O 1
ATOM 874 N N . SER A 1 112 ? 13.948 -6.322 -17.569 1.00 94.75 112 SER A N 1
ATOM 875 C CA . SER A 1 112 ? 13.652 -5.050 -16.903 1.00 94.75 112 SER A CA 1
ATOM 876 C C . SER A 1 112 ? 12.274 -5.048 -16.252 1.00 94.75 112 SER A C 1
ATOM 878 O O . SER A 1 112 ? 11.315 -5.580 -16.808 1.00 94.75 112 SER A O 1
ATOM 880 N N . TYR A 1 113 ? 12.155 -4.373 -15.114 1.00 95.94 113 TYR A N 1
ATOM 881 C CA . TYR A 1 113 ? 10.883 -4.093 -14.459 1.00 95.94 113 TYR A CA 1
ATOM 882 C C . TYR A 1 113 ? 10.012 -3.134 -15.289 1.00 95.94 113 TYR A C 1
ATOM 884 O O . TYR A 1 113 ? 10.536 -2.274 -16.012 1.00 95.94 113 TYR A O 1
ATOM 892 N N . PRO A 1 114 ? 8.675 -3.246 -15.180 1.00 95.31 114 PRO A N 1
ATOM 893 C CA . PRO A 1 114 ? 7.745 -2.543 -16.052 1.00 95.31 114 PRO A CA 1
ATOM 894 C C . PRO A 1 114 ? 7.866 -1.028 -15.899 1.00 95.31 114 PRO A C 1
ATOM 896 O O . PRO A 1 114 ? 7.884 -0.489 -14.788 1.00 95.31 114 PRO A O 1
ATOM 899 N N . SER A 1 115 ? 7.923 -0.325 -17.029 1.00 94.00 115 SER A N 1
ATOM 900 C CA . SER A 1 115 ? 7.756 1.126 -17.073 1.00 94.00 115 SER A CA 1
ATOM 901 C C . SER A 1 115 ? 6.314 1.517 -16.742 1.00 94.00 115 SER A C 1
ATOM 903 O O . SER A 1 115 ? 5.415 0.678 -16.741 1.00 94.00 115 SER A O 1
ATOM 905 N N . HIS A 1 116 ? 6.069 2.809 -16.503 1.00 90.75 116 HIS A N 1
ATOM 906 C CA . HIS A 1 116 ? 4.724 3.294 -16.192 1.00 90.75 116 HIS A CA 1
ATOM 907 C C . HIS A 1 116 ? 3.681 2.894 -17.252 1.00 90.75 116 HIS A C 1
ATOM 909 O O . HIS A 1 116 ? 2.591 2.458 -16.893 1.00 90.75 116 HIS A O 1
ATOM 915 N N . SER A 1 117 ? 4.028 2.963 -18.542 1.00 90.25 117 SER A N 1
ATOM 916 C CA . SER A 1 117 ? 3.130 2.567 -19.634 1.00 90.25 117 SER A CA 1
ATOM 917 C C . SER A 1 117 ? 2.864 1.059 -19.693 1.00 90.25 117 SER A C 1
ATOM 919 O O . SER A 1 117 ? 1.815 0.650 -20.180 1.00 90.25 117 SER A O 1
ATOM 921 N N . ALA A 1 118 ? 3.779 0.233 -19.181 1.00 92.12 118 ALA A N 1
ATOM 922 C CA . ALA A 1 118 ? 3.638 -1.220 -19.160 1.00 92.12 118 ALA A CA 1
ATOM 923 C C . ALA A 1 118 ? 2.854 -1.741 -17.941 1.00 92.12 118 ALA A C 1
ATOM 925 O O . ALA A 1 118 ? 2.358 -2.866 -17.978 1.00 92.12 118 ALA A O 1
ATOM 926 N N . LEU A 1 119 ? 2.691 -0.939 -16.878 1.00 92.25 119 LEU A N 1
ATOM 927 C CA . LEU A 1 119 ? 2.018 -1.363 -15.640 1.00 92.25 119 LEU A CA 1
ATOM 928 C C . LEU A 1 119 ? 0.583 -1.858 -15.861 1.00 92.25 119 LEU A C 1
ATOM 930 O O . LEU A 1 119 ? 0.142 -2.765 -15.157 1.00 92.25 119 LEU A O 1
ATOM 934 N N . ALA A 1 120 ? -0.133 -1.310 -16.847 1.00 90.94 120 ALA A N 1
ATOM 935 C CA . ALA A 1 120 ? -1.496 -1.733 -17.170 1.00 90.94 120 ALA A CA 1
ATOM 936 C C . ALA A 1 120 ? -1.584 -3.215 -17.576 1.00 90.94 120 ALA A C 1
ATOM 938 O O . ALA A 1 120 ? -2.576 -3.868 -17.270 1.00 90.94 120 ALA A O 1
ATOM 939 N N . GLY A 1 121 ? -0.541 -3.757 -18.214 1.00 88.12 121 GLY A N 1
ATOM 940 C CA . GLY A 1 121 ? -0.462 -5.178 -18.566 1.00 88.12 121 GLY A CA 1
ATOM 941 C C . GLY A 1 121 ? 0.004 -6.081 -17.419 1.00 88.12 121 GLY A C 1
ATOM 942 O O . GLY A 1 121 ? -0.116 -7.297 -17.521 1.00 88.12 121 GLY A O 1
ATOM 943 N N . VAL A 1 122 ? 0.534 -5.501 -16.339 1.00 92.38 122 VAL A N 1
ATOM 944 C CA . VAL A 1 122 ? 1.061 -6.231 -15.175 1.00 92.38 122 VAL A CA 1
ATOM 945 C C . VAL A 1 122 ? -0.034 -6.457 -14.138 1.00 92.38 122 VAL A C 1
ATOM 947 O O . VAL A 1 122 ? -0.134 -7.548 -13.586 1.00 92.38 122 VAL A O 1
ATOM 950 N N . GLY A 1 123 ? -0.849 -5.430 -13.872 1.00 90.81 123 GLY A N 1
ATOM 951 C CA . GLY A 1 123 ? -1.952 -5.504 -12.913 1.00 90.81 123 GLY A CA 1
ATOM 952 C C . GLY A 1 123 ? -1.472 -5.692 -11.472 1.00 90.81 123 GLY A C 1
ATOM 953 O O . GLY A 1 123 ? -1.689 -6.744 -10.872 1.00 90.81 123 GLY A O 1
ATOM 954 N N . LEU A 1 124 ? -0.828 -4.672 -10.896 1.00 95.00 124 LEU A N 1
ATOM 955 C CA . LEU A 1 124 ? -0.381 -4.737 -9.500 1.00 95.00 124 LEU A CA 1
ATOM 956 C C . LEU A 1 124 ? -1.586 -4.773 -8.559 1.00 95.00 124 LEU A C 1
ATOM 958 O O . LEU A 1 124 ? -2.513 -3.987 -8.697 1.00 95.00 124 LEU A O 1
ATOM 962 N N . ARG A 1 125 ? -1.575 -5.679 -7.587 1.00 94.44 125 ARG A N 1
ATOM 963 C CA . ARG A 1 125 ? -2.676 -5.907 -6.656 1.00 94.44 125 ARG A CA 1
ATOM 964 C C . ARG A 1 125 ? -2.656 -4.924 -5.488 1.00 94.44 125 ARG A C 1
ATOM 966 O O . ARG A 1 125 ? -1.607 -4.691 -4.885 1.00 94.44 125 ARG A O 1
ATOM 973 N N . ALA A 1 126 ? -3.830 -4.429 -5.110 1.00 95.56 126 ALA A N 1
ATOM 974 C CA . ALA A 1 126 ? -4.049 -3.720 -3.856 1.00 95.56 126 ALA A CA 1
ATOM 975 C C . ALA A 1 126 ? -5.432 -4.050 -3.276 1.00 95.56 126 ALA A C 1
ATOM 977 O O . ALA A 1 126 ? -6.466 -3.830 -3.910 1.00 95.56 126 ALA A O 1
ATOM 978 N N . THR A 1 127 ? -5.470 -4.517 -2.030 1.00 96.06 127 THR A N 1
ATOM 979 C CA . THR A 1 127 ? -6.703 -4.690 -1.255 1.00 96.06 127 THR A CA 1
ATOM 980 C C . THR A 1 127 ? -7.219 -3.319 -0.828 1.00 96.06 127 THR A C 1
ATOM 982 O O . THR A 1 127 ? -6.922 -2.844 0.263 1.00 96.06 127 THR A O 1
ATOM 985 N N . LYS A 1 128 ? -7.985 -2.660 -1.701 1.00 93.94 128 LYS A N 1
ATOM 986 C CA . LYS A 1 128 ? -8.350 -1.230 -1.620 1.00 93.94 128 LYS A CA 1
ATOM 987 C C . LYS A 1 128 ? -8.876 -0.764 -0.252 1.00 93.94 128 LYS A C 1
ATOM 989 O O . LYS A 1 128 ? -8.621 0.369 0.139 1.00 93.94 128 LYS A O 1
ATOM 994 N N . SER A 1 129 ? -9.569 -1.624 0.497 1.00 94.12 129 SER A N 1
ATOM 995 C CA . SER A 1 129 ? -10.094 -1.325 1.841 1.00 94.12 129 SER A CA 1
ATOM 996 C C . SER A 1 129 ? -9.024 -1.203 2.938 1.00 94.12 129 SER A C 1
ATOM 998 O O . SER A 1 129 ? -9.307 -0.620 3.987 1.00 94.12 129 SER A O 1
ATOM 1000 N N . ALA A 1 130 ? -7.820 -1.735 2.707 1.00 96.19 130 ALA A N 1
ATOM 1001 C CA . ALA A 1 130 ? -6.697 -1.736 3.643 1.00 96.19 130 ALA A CA 1
ATOM 1002 C C . ALA A 1 130 ? -5.749 -0.534 3.491 1.00 96.19 130 ALA A C 1
ATOM 1004 O O . ALA A 1 130 ? -4.862 -0.351 4.326 1.00 96.19 130 ALA A O 1
ATOM 1005 N N . TYR A 1 131 ? -5.942 0.301 2.467 1.00 96.00 131 TYR A N 1
ATOM 1006 C CA . TYR A 1 131 ? -5.130 1.490 2.193 1.00 96.00 131 TYR A CA 1
ATOM 1007 C C . TYR A 1 131 ? -5.863 2.764 2.631 1.00 96.00 131 TYR A C 1
ATOM 1009 O O . TYR A 1 131 ? -7.095 2.805 2.659 1.00 96.00 131 TYR A O 1
ATOM 1017 N N . THR A 1 132 ? -5.117 3.815 2.989 1.00 94.88 132 THR A N 1
ATOM 1018 C CA . THR A 1 132 ? -5.730 5.092 3.401 1.00 94.88 132 THR A CA 1
ATOM 1019 C C . THR A 1 132 ? -6.285 5.867 2.197 1.00 94.88 132 THR A C 1
ATOM 1021 O O . THR A 1 132 ? -5.548 6.090 1.238 1.00 94.88 132 THR A O 1
ATOM 1024 N N . PRO A 1 133 ? -7.550 6.324 2.208 1.00 93.56 133 PRO A N 1
ATOM 1025 C CA . PRO A 1 133 ? -8.097 7.146 1.127 1.00 93.56 133 PRO A CA 1
ATOM 1026 C C . PRO A 1 133 ? -7.698 8.630 1.230 1.00 93.56 133 PRO A C 1
ATOM 1028 O O . PRO A 1 133 ? -8.013 9.413 0.340 1.00 93.56 133 PRO A O 1
ATOM 1031 N N . GLU A 1 134 ? -7.032 9.037 2.314 1.00 92.69 134 GLU A N 1
ATOM 1032 C CA . GLU A 1 134 ? -6.815 10.449 2.669 1.00 92.69 134 GLU A CA 1
ATOM 1033 C C . GLU A 1 134 ? -5.751 11.143 1.808 1.00 92.69 134 GLU A C 1
ATOM 1035 O O . GLU A 1 134 ? -5.688 12.369 1.746 1.00 92.69 134 GLU A O 1
ATOM 1040 N N . ARG A 1 135 ? -4.883 10.368 1.153 1.00 94.25 135 ARG A N 1
ATOM 1041 C CA . ARG A 1 135 ? -3.762 10.859 0.343 1.00 94.25 135 ARG A CA 1
ATOM 1042 C C . ARG A 1 135 ? -3.280 9.786 -0.624 1.00 94.25 135 ARG A C 1
ATOM 1044 O O . ARG A 1 135 ? -3.737 8.648 -0.569 1.00 94.25 135 ARG A O 1
ATOM 1051 N N . ASN A 1 136 ? -2.308 10.131 -1.468 1.00 95.19 136 ASN A N 1
ATOM 1052 C CA . ASN A 1 136 ? -1.619 9.145 -2.294 1.00 95.19 136 ASN A CA 1
ATOM 1053 C C . ASN A 1 136 ? -1.027 8.056 -1.386 1.00 95.19 136 ASN A C 1
ATOM 1055 O O . ASN A 1 136 ? -0.250 8.350 -0.470 1.00 95.19 136 ASN A O 1
ATOM 1059 N N . ASN A 1 137 ? -1.434 6.813 -1.621 1.00 95.31 137 ASN A N 1
ATOM 1060 C CA . ASN A 1 137 ? -1.197 5.700 -0.702 1.00 95.31 137 ASN A CA 1
ATOM 1061 C C . ASN A 1 137 ? -0.443 4.534 -1.349 1.00 95.31 137 ASN A C 1
ATOM 1063 O O . ASN A 1 137 ? -0.078 3.602 -0.646 1.00 95.31 137 ASN A O 1
ATOM 1067 N N . PHE A 1 138 ? -0.231 4.577 -2.662 1.00 96.62 138 PHE A N 1
ATOM 1068 C CA . PHE A 1 138 ? 0.452 3.548 -3.427 1.00 96.62 138 PHE A CA 1
ATOM 1069 C C . PHE A 1 138 ? 1.361 4.252 -4.421 1.00 96.62 138 PHE A C 1
ATOM 1071 O O . PHE A 1 138 ? 0.898 5.025 -5.258 1.00 96.62 138 PHE A O 1
ATOM 1078 N N . TYR A 1 139 ? 2.651 3.980 -4.333 1.00 96.81 139 TYR A N 1
ATOM 1079 C CA . TYR A 1 139 ? 3.696 4.542 -5.165 1.00 96.81 139 TYR A CA 1
ATOM 1080 C C . TYR A 1 139 ? 4.461 3.391 -5.791 1.00 96.81 139 TYR A C 1
ATOM 1082 O O . TYR A 1 139 ? 4.839 2.448 -5.102 1.00 96.81 139 TYR A O 1
ATOM 1090 N N . TYR A 1 140 ? 4.719 3.483 -7.084 1.00 97.31 140 TYR A N 1
ATOM 1091 C CA . TYR A 1 140 ? 5.610 2.575 -7.784 1.00 97.31 140 TYR A CA 1
ATOM 1092 C C . TYR A 1 140 ? 6.732 3.389 -8.402 1.00 97.31 140 TYR A C 1
ATOM 1094 O O . TYR A 1 140 ? 6.485 4.449 -8.975 1.00 97.31 140 TYR A O 1
ATOM 1102 N N . CYS A 1 141 ? 7.960 2.902 -8.295 1.00 97.12 141 CYS A N 1
ATOM 1103 C CA . CYS A 1 141 ? 9.096 3.506 -8.962 1.00 97.12 141 CYS A CA 1
ATOM 1104 C C . CYS A 1 141 ? 10.060 2.436 -9.450 1.00 97.12 141 CYS A C 1
ATOM 1106 O O . CYS A 1 141 ? 10.248 1.414 -8.793 1.00 97.12 141 CYS A O 1
ATOM 1108 N N . ARG A 1 142 ? 10.701 2.695 -10.587 1.00 96.06 142 ARG A N 1
ATOM 1109 C CA . ARG A 1 142 ? 11.789 1.870 -11.116 1.00 96.06 142 ARG A CA 1
ATOM 1110 C C . ARG A 1 142 ? 13.039 2.710 -11.337 1.00 96.06 142 ARG A C 1
ATOM 1112 O O . ARG A 1 142 ? 12.941 3.927 -11.499 1.00 96.06 142 ARG A O 1
ATOM 1119 N N . SER A 1 143 ? 14.200 2.075 -11.378 1.00 95.94 143 SER A N 1
ATOM 1120 C CA . SER A 1 143 ? 15.437 2.707 -11.836 1.00 95.94 143 SER A CA 1
ATOM 1121 C C . SER A 1 143 ? 15.388 3.051 -13.324 1.00 95.94 143 SER A C 1
ATOM 1123 O O . SER A 1 143 ? 14.600 2.491 -14.093 1.00 95.94 143 SER A O 1
ATOM 1125 N N . ALA A 1 144 ? 16.249 3.980 -13.742 1.00 92.38 144 ALA A N 1
ATOM 1126 C CA . ALA A 1 144 ? 16.361 4.392 -15.141 1.00 92.38 144 ALA A CA 1
ATOM 1127 C C . ALA A 1 144 ? 16.734 3.221 -16.071 1.00 92.38 144 ALA A C 1
ATOM 1129 O O . ALA A 1 144 ? 16.188 3.106 -17.166 1.00 92.38 144 ALA A O 1
ATOM 1130 N N . ASP A 1 145 ? 17.606 2.324 -15.603 1.00 92.31 145 ASP A N 1
ATOM 1131 C CA . ASP A 1 145 ? 18.005 1.090 -16.294 1.00 92.31 145 ASP A CA 1
ATOM 1132 C C . ASP A 1 145 ? 16.949 -0.033 -16.202 1.00 92.31 145 ASP A C 1
ATOM 1134 O O . ASP A 1 145 ? 17.087 -1.077 -16.834 1.00 92.31 145 ASP A O 1
ATOM 1138 N N . GLY A 1 146 ? 15.881 0.168 -15.420 1.00 93.38 146 GLY A N 1
ATOM 1139 C CA . GLY A 1 146 ? 14.819 -0.809 -15.198 1.00 93.38 146 GLY A CA 1
ATOM 1140 C C . GLY A 1 146 ? 15.247 -2.055 -14.422 1.00 93.38 146 GLY A C 1
ATOM 1141 O O . GLY A 1 146 ? 14.473 -3.006 -14.375 1.00 93.38 146 GLY A O 1
ATOM 1142 N N . LYS A 1 147 ? 16.442 -2.084 -13.825 1.00 94.25 147 LYS A N 1
ATOM 1143 C CA . LYS A 1 147 ? 16.972 -3.254 -13.106 1.00 94.25 147 LYS A CA 1
ATOM 1144 C C . LYS A 1 147 ? 16.570 -3.317 -11.640 1.00 94.25 147 LYS A C 1
ATOM 1146 O O . LYS A 1 147 ? 16.628 -4.390 -11.048 1.00 94.25 147 LYS A O 1
ATOM 1151 N N . THR A 1 148 ? 16.122 -2.209 -11.061 1.00 95.81 148 THR A N 1
ATOM 1152 C CA . THR A 1 148 ? 15.604 -2.157 -9.694 1.00 95.81 148 THR A CA 1
ATOM 1153 C C . THR A 1 148 ? 14.244 -1.480 -9.645 1.00 95.81 148 THR A C 1
ATOM 1155 O O . THR A 1 148 ? 13.892 -0.658 -10.494 1.00 95.81 148 THR A O 1
ATOM 1158 N N . TYR A 1 149 ? 13.457 -1.827 -8.633 1.00 96.94 149 TYR A N 1
ATOM 1159 C CA . TYR A 1 149 ? 12.162 -1.210 -8.388 1.00 96.94 149 TYR A CA 1
ATOM 1160 C C . TYR A 1 149 ? 11.903 -1.046 -6.896 1.00 96.94 149 TYR A C 1
ATOM 1162 O O . TYR A 1 149 ? 12.486 -1.731 -6.050 1.00 96.94 149 TYR A O 1
ATOM 1170 N N . ALA A 1 150 ? 10.962 -0.163 -6.591 1.00 97.88 150 ALA A N 1
ATOM 1171 C CA . ALA A 1 150 ? 10.381 -0.053 -5.277 1.00 97.88 150 ALA A CA 1
ATOM 1172 C C . ALA A 1 150 ? 8.877 0.220 -5.341 1.00 97.88 150 ALA A C 1
ATOM 1174 O O . ALA A 1 150 ? 8.370 0.860 -6.266 1.00 97.88 150 ALA A O 1
ATOM 1175 N N . ILE A 1 151 ? 8.173 -0.261 -4.323 1.00 97.69 151 ILE A N 1
ATOM 1176 C CA . ILE A 1 151 ? 6.764 0.020 -4.073 1.00 97.69 151 ILE A CA 1
ATOM 1177 C C . ILE A 1 151 ? 6.650 0.647 -2.687 1.00 97.69 151 ILE A C 1
ATOM 1179 O O . ILE A 1 151 ? 7.028 0.027 -1.697 1.00 97.69 151 ILE A O 1
ATOM 1183 N N . GLY A 1 152 ? 6.108 1.857 -2.612 1.00 97.50 152 GLY A N 1
ATOM 1184 C CA . GLY A 1 152 ? 5.785 2.539 -1.363 1.00 97.50 152 GLY A CA 1
ATOM 1185 C C . GLY A 1 152 ? 4.287 2.485 -1.123 1.00 97.50 152 GLY A C 1
ATOM 1186 O O . GLY A 1 152 ? 3.517 2.836 -2.010 1.00 97.50 152 GLY A O 1
ATOM 1187 N N . VAL A 1 153 ? 3.848 2.060 0.055 1.00 97.56 153 VAL A N 1
ATOM 1188 C CA . VAL A 1 153 ? 2.425 1.927 0.379 1.00 97.56 153 VAL A CA 1
ATOM 1189 C C . VAL A 1 153 ? 2.095 2.455 1.760 1.00 97.56 153 VAL A C 1
ATOM 1191 O O . VAL A 1 153 ? 2.907 2.368 2.677 1.00 97.56 153 VAL A O 1
ATOM 1194 N N . ILE A 1 154 ? 0.885 2.987 1.910 1.00 97.06 154 ILE A N 1
ATOM 1195 C CA . ILE A 1 154 ? 0.367 3.516 3.168 1.00 97.06 154 ILE A CA 1
ATOM 1196 C C . ILE A 1 154 ? -0.934 2.808 3.507 1.00 97.06 154 ILE A C 1
ATOM 1198 O O . ILE A 1 154 ? -1.904 2.836 2.744 1.00 97.06 154 ILE A O 1
ATOM 1202 N N . THR A 1 155 ? -0.953 2.190 4.677 1.00 96.94 155 THR A N 1
ATOM 1203 C CA . THR A 1 155 ? -2.105 1.450 5.174 1.00 96.94 155 THR A CA 1
ATOM 1204 C C . THR A 1 155 ? -3.123 2.379 5.811 1.00 96.94 155 THR A C 1
ATOM 1206 O O . THR A 1 155 ? -2.841 3.519 6.189 1.00 96.94 155 THR A O 1
ATOM 1209 N N . LYS A 1 156 ? -4.343 1.874 5.966 1.00 95.44 156 LYS A N 1
ATOM 1210 C CA . LYS A 1 156 ? -5.427 2.568 6.660 1.00 95.44 156 LYS A CA 1
ATOM 1211 C C . LYS A 1 156 ? -5.146 2.761 8.156 1.00 95.44 156 LYS A C 1
ATOM 1213 O O . LYS A 1 156 ? -5.665 3.698 8.748 1.00 95.44 156 LYS A O 1
ATOM 1218 N N . SER A 1 157 ? -4.278 1.935 8.748 1.00 93.75 157 SER A N 1
ATOM 1219 C CA . SER A 1 157 ? -3.751 2.117 10.110 1.00 93.75 157 SER A CA 1
ATOM 1220 C C . SER A 1 157 ? -2.667 3.205 10.205 1.00 93.75 157 SER A C 1
ATOM 1222 O O . SER A 1 157 ? -2.039 3.362 11.253 1.00 93.75 157 SER A O 1
ATOM 1224 N N . ASN A 1 158 ? -2.452 3.973 9.127 1.00 93.81 158 ASN A N 1
ATOM 1225 C CA . ASN A 1 158 ? -1.477 5.057 9.029 1.00 93.81 158 ASN A CA 1
ATOM 1226 C C . ASN A 1 158 ? -0.015 4.586 9.183 1.00 93.81 158 ASN A C 1
ATOM 1228 O O . ASN A 1 158 ? 0.848 5.345 9.626 1.00 93.81 158 ASN A O 1
ATOM 1232 N N . GLN A 1 159 ? 0.271 3.337 8.803 1.00 94.94 159 GLN A N 1
ATOM 1233 C CA . GLN A 1 159 ? 1.630 2.806 8.695 1.00 94.94 159 GLN A CA 1
ATOM 1234 C C . GLN A 1 159 ? 2.122 2.882 7.251 1.00 94.94 159 GLN A C 1
ATOM 1236 O O . GLN A 1 159 ? 1.338 2.798 6.305 1.00 94.94 159 GLN A O 1
ATOM 1241 N N . GLY A 1 160 ? 3.428 3.067 7.082 1.00 96.31 160 GLY A N 1
ATOM 1242 C CA . GLY A 1 160 ? 4.074 3.103 5.779 1.00 96.31 160 GLY A CA 1
ATOM 1243 C C . GLY A 1 160 ? 4.956 1.879 5.563 1.00 96.31 160 GLY A C 1
ATOM 1244 O O . GLY A 1 160 ? 5.621 1.403 6.481 1.00 96.31 160 GLY A O 1
ATOM 1245 N N . TYR A 1 161 ? 5.011 1.383 4.335 1.00 97.25 161 TYR A N 1
ATOM 1246 C CA . TYR A 1 161 ? 5.935 0.322 3.952 1.00 97.25 161 TYR A CA 1
ATOM 1247 C C . TYR A 1 161 ? 6.581 0.675 2.625 1.00 97.25 161 TYR A C 1
ATOM 1249 O O . TYR A 1 161 ? 5.904 1.119 1.702 1.00 97.25 161 TYR A O 1
ATOM 1257 N N . ILE A 1 162 ? 7.887 0.457 2.517 1.00 97.31 162 ILE A N 1
ATOM 1258 C CA . ILE A 1 162 ? 8.601 0.556 1.247 1.00 97.31 162 ILE A CA 1
ATOM 1259 C C . ILE A 1 162 ? 9.218 -0.803 0.975 1.00 97.31 162 ILE A C 1
ATOM 1261 O O . ILE A 1 162 ? 10.065 -1.273 1.730 1.00 97.31 162 ILE A O 1
ATOM 1265 N N . MET A 1 163 ? 8.782 -1.441 -0.102 1.00 97.62 163 MET A N 1
ATOM 1266 C CA . MET A 1 163 ? 9.470 -2.586 -0.663 1.00 97.62 163 MET A CA 1
ATOM 1267 C C . MET A 1 163 ? 10.488 -2.102 -1.686 1.00 97.62 163 MET A C 1
ATOM 1269 O O . MET A 1 163 ? 10.091 -1.403 -2.607 1.00 97.62 163 MET A O 1
ATOM 1273 N N . ALA A 1 164 ? 11.742 -2.536 -1.595 1.00 96.62 164 ALA A N 1
ATOM 1274 C CA . ALA A 1 164 ? 12.740 -2.373 -2.649 1.00 96.62 164 ALA A CA 1
ATOM 1275 C C . ALA A 1 164 ? 13.282 -3.746 -3.054 1.00 96.62 164 ALA A C 1
ATOM 1277 O O . ALA A 1 164 ? 13.746 -4.500 -2.199 1.00 96.62 164 ALA A O 1
ATOM 1278 N N . ASN A 1 165 ? 13.192 -4.091 -4.342 1.00 93.94 165 ASN A N 1
ATOM 1279 C CA . ASN A 1 165 ? 13.673 -5.368 -4.892 1.00 93.94 165 ASN A CA 1
ATOM 1280 C C . ASN A 1 165 ? 13.263 -6.604 -4.054 1.00 93.94 165 ASN A C 1
ATOM 1282 O O . ASN A 1 165 ? 14.078 -7.474 -3.755 1.00 93.94 165 ASN A O 1
ATOM 1286 N N . GLY A 1 166 ? 12.002 -6.654 -3.614 1.00 93.00 166 GLY A N 1
ATOM 1287 C CA . GLY A 1 166 ? 11.452 -7.754 -2.809 1.00 93.00 166 GLY A CA 1
ATOM 1288 C C . GLY A 1 166 ? 11.652 -7.649 -1.292 1.00 93.00 166 GLY A C 1
ATOM 1289 O O . GLY A 1 166 ? 10.979 -8.363 -0.552 1.00 93.00 166 GLY A O 1
ATOM 1290 N N . GLN A 1 167 ? 12.503 -6.745 -0.800 1.00 95.31 167 GLN A N 1
ATOM 1291 C CA . GLN A 1 167 ? 12.709 -6.535 0.638 1.00 95.31 167 GLN A CA 1
ATOM 1292 C C . GLN A 1 167 ? 11.785 -5.440 1.163 1.00 95.31 167 GLN A C 1
ATOM 1294 O O . GLN A 1 167 ? 11.800 -4.328 0.643 1.00 95.31 167 GLN A O 1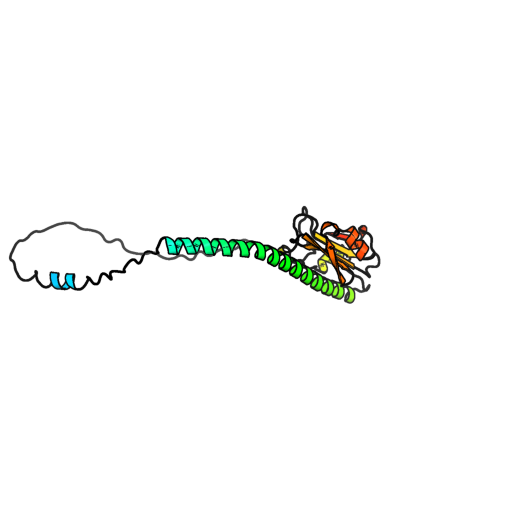
ATOM 1299 N N . VAL A 1 168 ? 10.980 -5.745 2.184 1.00 96.00 168 VAL A N 1
ATOM 1300 C CA . VAL A 1 168 ? 10.027 -4.800 2.788 1.00 96.00 168 VAL A CA 1
ATOM 1301 C C . VAL A 1 168 ? 10.640 -4.140 4.016 1.00 96.00 168 VAL A C 1
ATOM 1303 O O . VAL A 1 168 ? 10.985 -4.815 4.982 1.00 96.00 168 VAL A O 1
ATOM 1306 N N . SER A 1 169 ? 10.685 -2.813 4.004 1.00 94.88 169 SER A N 1
ATOM 1307 C CA . SER A 1 169 ? 11.080 -1.976 5.132 1.00 94.88 169 SER A CA 1
ATOM 1308 C C . SER A 1 169 ? 9.864 -1.252 5.700 1.00 94.88 169 SER A C 1
ATOM 1310 O O . SER A 1 169 ? 9.075 -0.655 4.963 1.00 94.88 169 SER A O 1
ATOM 1312 N N . ASN A 1 170 ? 9.722 -1.283 7.024 1.00 95.00 170 ASN A N 1
ATOM 1313 C CA . ASN A 1 170 ? 8.709 -0.496 7.721 1.00 95.00 170 ASN A CA 1
ATOM 1314 C C . ASN A 1 170 ? 9.151 0.973 7.760 1.00 95.00 170 ASN A C 1
ATOM 1316 O O . ASN A 1 170 ? 10.314 1.274 8.024 1.00 95.00 170 ASN A O 1
ATOM 1320 N N . THR A 1 171 ? 8.218 1.886 7.534 1.00 93.31 171 THR A N 1
ATOM 1321 C CA . THR A 1 171 ? 8.430 3.332 7.625 1.00 93.31 171 THR A CA 1
ATOM 1322 C C . THR A 1 171 ? 7.175 3.994 8.203 1.00 93.31 171 THR A C 1
ATOM 1324 O O . THR A 1 171 ? 6.152 3.350 8.437 1.00 93.31 171 THR A O 1
ATOM 1327 N N . SER A 1 172 ? 7.229 5.291 8.476 1.00 94.19 172 SER A N 1
ATOM 1328 C CA . SER A 1 172 ? 6.027 6.041 8.836 1.00 94.19 172 SER A CA 1
ATOM 1329 C C . SER A 1 172 ? 5.228 6.397 7.582 1.00 94.19 172 SER A C 1
ATOM 1331 O O . SER A 1 172 ? 5.769 6.495 6.474 1.00 94.19 172 SER A O 1
ATOM 1333 N N . SER A 1 173 ? 3.930 6.660 7.739 1.00 93.31 173 SER A N 1
ATOM 1334 C CA . SER A 1 173 ? 3.130 7.213 6.643 1.00 93.31 173 SER A CA 1
ATOM 1335 C C . SER A 1 173 ? 3.715 8.533 6.125 1.00 93.31 173 SER A C 1
ATOM 1337 O O . SER A 1 173 ? 3.761 8.751 4.915 1.00 93.31 173 SER A O 1
ATOM 1339 N N . ALA A 1 174 ? 4.242 9.383 7.013 1.00 92.94 174 ALA A N 1
ATOM 1340 C CA . ALA A 1 174 ? 4.927 10.628 6.658 1.00 92.94 174 ALA A CA 1
ATOM 1341 C C . ALA A 1 174 ? 6.216 10.392 5.847 1.00 92.94 174 ALA A C 1
ATOM 1343 O O . ALA A 1 174 ? 6.510 11.150 4.928 1.00 92.94 174 ALA A O 1
ATOM 1344 N N . GLY A 1 175 ? 6.952 9.316 6.142 1.00 93.31 175 GLY A N 1
ATOM 1345 C CA . GLY A 1 175 ? 8.140 8.889 5.398 1.00 93.31 175 GLY A CA 1
ATOM 1346 C C . GLY A 1 175 ? 7.835 8.164 4.084 1.00 93.31 175 GLY A C 1
ATOM 1347 O O . GLY A 1 175 ? 8.757 7.815 3.351 1.00 93.31 175 GLY A O 1
ATOM 1348 N N . THR A 1 176 ? 6.556 7.932 3.771 1.00 96.00 176 THR A N 1
ATOM 1349 C CA . THR A 1 176 ? 6.133 7.243 2.548 1.00 96.00 176 THR A CA 1
ATOM 1350 C C . THR A 1 176 ? 5.582 8.242 1.542 1.00 96.00 176 THR A C 1
ATOM 1352 O O . THR A 1 176 ? 4.481 8.784 1.686 1.00 96.00 176 THR A O 1
ATOM 1355 N N . TYR A 1 177 ? 6.373 8.502 0.510 1.00 95.56 177 TYR A N 1
ATOM 1356 C CA . TYR A 1 177 ? 6.014 9.343 -0.624 1.00 95.56 177 TYR A CA 1
ATOM 1357 C C . TYR A 1 177 ? 6.857 8.965 -1.842 1.00 95.56 177 TYR A C 1
ATOM 1359 O O . TYR A 1 177 ? 7.779 8.147 -1.754 1.00 95.56 177 TYR A O 1
ATOM 1367 N N . LEU A 1 178 ? 6.522 9.547 -2.994 1.00 96.12 178 LEU A N 1
ATOM 1368 C CA . LEU A 1 178 ? 7.073 9.124 -4.276 1.00 96.12 178 LEU A CA 1
ATOM 1369 C C . LEU A 1 178 ? 8.603 9.201 -4.330 1.00 96.12 178 LEU A C 1
ATOM 1371 O O . LEU A 1 178 ? 9.239 8.215 -4.687 1.00 96.12 178 LEU A O 1
ATOM 1375 N N . SER A 1 179 ? 9.204 10.328 -3.940 1.00 96.25 179 SER A N 1
ATOM 1376 C CA . SER A 1 179 ? 10.661 10.476 -4.029 1.00 96.25 179 SER A CA 1
ATOM 1377 C C . SER A 1 179 ? 11.405 9.533 -3.085 1.00 96.25 179 SER A C 1
ATOM 1379 O O . S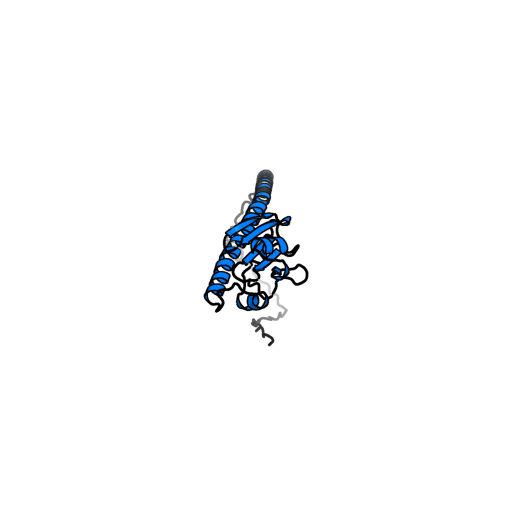ER A 1 179 ? 12.403 8.966 -3.500 1.00 96.25 179 SER A O 1
ATOM 1381 N N . HIS A 1 180 ? 10.899 9.273 -1.873 1.00 95.38 180 HIS A N 1
ATOM 1382 C CA . HIS A 1 180 ? 11.475 8.259 -0.977 1.00 95.38 180 HIS A CA 1
ATOM 1383 C C . HIS A 1 180 ? 11.388 6.846 -1.555 1.00 95.38 180 HIS A C 1
ATOM 1385 O O . HIS A 1 180 ? 12.345 6.079 -1.470 1.00 95.38 180 HIS A O 1
ATOM 1391 N N . THR A 1 181 ? 10.259 6.522 -2.187 1.00 97.00 181 THR A N 1
ATOM 1392 C CA . THR A 1 181 ? 10.091 5.247 -2.894 1.00 97.00 181 THR A CA 1
ATOM 1393 C C . THR A 1 181 ? 11.104 5.139 -4.034 1.00 97.00 181 THR A C 1
ATOM 1395 O O . THR A 1 181 ? 11.786 4.130 -4.163 1.00 97.00 181 THR A O 1
ATOM 1398 N N . CYS A 1 182 ? 11.276 6.198 -4.825 1.00 96.69 182 CYS A N 1
ATOM 1399 C CA . CYS A 1 182 ? 12.254 6.220 -5.908 1.00 96.69 182 CYS A CA 1
ATOM 1400 C C . CYS A 1 182 ? 13.703 6.148 -5.421 1.00 96.69 182 CYS A C 1
ATOM 1402 O O . CYS A 1 182 ? 14.484 5.406 -6.011 1.00 96.69 182 CYS A O 1
ATOM 1404 N N . THR A 1 183 ? 14.055 6.815 -4.320 1.00 96.62 183 THR A N 1
ATOM 1405 C CA . THR A 1 183 ? 15.379 6.679 -3.697 1.00 96.62 183 THR A CA 1
ATOM 1406 C C . THR A 1 183 ? 15.650 5.230 -3.299 1.00 96.62 183 THR A C 1
ATOM 1408 O O . THR A 1 183 ? 16.735 4.724 -3.564 1.00 96.62 183 THR A O 1
ATOM 1411 N N . ALA A 1 184 ? 14.657 4.526 -2.742 1.00 95.81 184 ALA A N 1
ATOM 1412 C CA . ALA A 1 184 ? 14.785 3.103 -2.420 1.00 95.81 184 ALA A CA 1
ATOM 1413 C C . ALA A 1 184 ? 14.969 2.216 -3.670 1.00 95.81 184 ALA A C 1
ATOM 1415 O O . ALA A 1 184 ? 15.570 1.149 -3.583 1.00 95.81 184 ALA A O 1
ATOM 1416 N N . ALA A 1 185 ? 14.502 2.672 -4.837 1.00 95.88 185 ALA A N 1
ATOM 1417 C CA . ALA A 1 185 ? 14.743 2.042 -6.134 1.00 95.88 185 ALA A CA 1
ATOM 1418 C C . ALA A 1 185 ? 16.042 2.506 -6.824 1.00 95.88 185 ALA A C 1
ATOM 1420 O O . ALA A 1 185 ? 16.240 2.148 -7.983 1.00 95.88 185 ALA A O 1
ATOM 1421 N N . ASN A 1 186 ? 16.898 3.307 -6.172 1.00 95.31 186 ASN A N 1
ATOM 1422 C CA . ASN A 1 186 ? 18.058 3.982 -6.780 1.00 95.31 186 ASN A CA 1
ATOM 1423 C C . ASN A 1 186 ? 17.686 4.840 -8.007 1.00 95.31 186 ASN A C 1
ATOM 1425 O O . ASN A 1 186 ? 18.355 4.811 -9.039 1.00 95.31 186 ASN A O 1
ATOM 1429 N N . SER A 1 187 ? 16.585 5.587 -7.908 1.00 94.94 187 SER A N 1
ATOM 1430 C CA . SER A 1 187 ? 16.004 6.353 -9.012 1.00 94.94 187 SER A CA 1
ATOM 1431 C C . SER A 1 187 ? 15.546 7.749 -8.593 1.00 94.94 187 SER A C 1
ATOM 1433 O O . SER A 1 187 ? 15.437 8.068 -7.409 1.00 94.94 187 SER A O 1
ATOM 1435 N N . SER A 1 188 ? 15.227 8.584 -9.580 1.00 93.44 188 SER A N 1
ATOM 1436 C CA . SER A 1 188 ? 14.578 9.879 -9.369 1.00 93.44 188 SER A CA 1
ATOM 1437 C C . SER A 1 188 ? 13.056 9.767 -9.484 1.00 93.44 188 SER A C 1
ATOM 1439 O O . SER A 1 188 ? 12.522 8.856 -10.119 1.00 93.44 188 SER A O 1
ATOM 1441 N N . SER A 1 189 ? 12.338 10.738 -8.913 1.00 93.06 189 SER A N 1
ATOM 1442 C CA . SER A 1 189 ? 10.869 10.800 -8.952 1.00 93.06 189 SER A CA 1
ATOM 1443 C C . SER A 1 189 ? 10.275 10.798 -10.364 1.00 93.06 189 SER A C 1
ATOM 1445 O O . SER A 1 189 ? 9.109 10.452 -10.519 1.00 93.06 189 SER A O 1
ATOM 1447 N N . SER A 1 190 ? 11.056 11.155 -11.390 1.00 92.44 190 SER A N 1
ATOM 1448 C CA . SER A 1 190 ? 10.626 11.153 -12.794 1.00 92.44 190 SER A CA 1
ATOM 1449 C C . SER A 1 190 ? 10.287 9.756 -13.326 1.00 92.44 190 SER A C 1
ATOM 1451 O O . SER A 1 190 ? 9.566 9.641 -14.312 1.00 92.44 190 SER A O 1
ATOM 1453 N N . TYR A 1 191 ? 10.791 8.698 -12.682 1.00 92.56 191 TYR A N 1
ATOM 1454 C CA . TYR A 1 191 ? 10.479 7.301 -13.011 1.00 92.56 191 TYR A CA 1
ATOM 1455 C C . TYR A 1 191 ? 9.389 6.701 -12.116 1.00 92.56 191 TYR A C 1
ATOM 1457 O O . TYR A 1 191 ? 9.106 5.502 -12.189 1.00 92.56 191 TYR A O 1
ATOM 1465 N N . GLY A 1 192 ? 8.811 7.525 -11.246 1.00 94.62 192 GLY A N 1
ATOM 1466 C CA . GLY A 1 192 ? 7.794 7.132 -10.295 1.00 94.62 192 GLY A CA 1
ATOM 1467 C C . GLY A 1 192 ? 6.382 7.468 -10.765 1.00 94.62 192 GLY A C 1
ATOM 1468 O O . GLY A 1 192 ? 6.157 8.410 -11.519 1.00 94.62 192 GLY A O 1
ATOM 1469 N N . THR A 1 193 ? 5.408 6.712 -10.272 1.00 95.12 193 THR A N 1
ATOM 1470 C CA . THR A 1 193 ? 3.980 6.969 -10.461 1.00 95.12 193 THR A CA 1
ATOM 1471 C C . THR A 1 193 ? 3.197 6.649 -9.185 1.00 95.12 193 THR A C 1
ATOM 1473 O O . THR A 1 193 ? 3.670 5.901 -8.325 1.00 95.12 193 THR A O 1
ATOM 1476 N N . SER A 1 194 ? 2.002 7.224 -9.042 1.00 95.62 194 SER A N 1
ATOM 1477 C CA . SER A 1 194 ? 1.083 6.924 -7.936 1.00 95.62 194 SER A CA 1
ATOM 1478 C C . SER A 1 194 ? -0.059 6.047 -8.445 1.00 95.62 194 SER A C 1
ATOM 1480 O O . SER A 1 194 ? -0.658 6.374 -9.458 1.00 95.62 194 SER A O 1
ATOM 1482 N N . GLY A 1 195 ? -0.355 4.945 -7.754 1.00 94.12 195 GLY A N 1
ATOM 1483 C CA . GLY A 1 195 ? -1.464 4.034 -8.083 1.00 94.12 195 GLY A CA 1
ATOM 1484 C C . GLY A 1 195 ? -2.803 4.435 -7.470 1.00 94.12 195 GLY A C 1
ATOM 1485 O O . GLY A 1 195 ? -3.846 3.919 -7.862 1.00 94.12 195 GLY A O 1
ATOM 1486 N N . PHE A 1 196 ? -2.777 5.365 -6.520 1.00 95.75 196 PHE A N 1
ATOM 1487 C CA . PHE A 1 196 ? -3.963 5.994 -5.963 1.00 95.75 196 PHE A CA 1
ATOM 1488 C C . PHE A 1 196 ? -3.678 7.464 -5.708 1.00 95.75 196 PHE A C 1
ATOM 1490 O O . PHE A 1 196 ? -2.640 7.805 -5.126 1.00 95.75 196 PHE A O 1
ATOM 1497 N N . THR A 1 197 ? -4.632 8.315 -6.064 1.00 93.81 197 THR A N 1
ATOM 1498 C CA . THR A 1 197 ? -4.692 9.691 -5.573 1.00 93.81 197 THR A CA 1
ATOM 1499 C C . THR A 1 197 ? -6.108 10.002 -5.081 1.00 93.81 197 THR A C 1
ATOM 1501 O O . THR A 1 197 ? -7.068 9.436 -5.603 1.00 93.81 197 THR A O 1
ATOM 1504 N N . PRO A 1 198 ? -6.300 10.911 -4.109 1.00 91.12 198 PRO A N 1
ATOM 1505 C CA . PRO A 1 198 ? -7.646 11.283 -3.667 1.00 91.12 198 PRO A CA 1
ATOM 1506 C C . PRO A 1 198 ? -8.525 11.865 -4.785 1.00 91.12 198 PRO A C 1
ATOM 1508 O O . PRO A 1 198 ? -9.748 11.761 -4.717 1.00 91.12 198 PRO A O 1
ATOM 1511 N N . SER A 1 199 ? -7.923 12.464 -5.819 1.00 88.19 199 SER A N 1
ATOM 1512 C CA . SER A 1 199 ? -8.637 13.073 -6.946 1.00 88.19 199 SER A CA 1
ATOM 1513 C C . SER A 1 199 ? -8.956 12.082 -8.068 1.00 88.19 199 SER A C 1
ATOM 1515 O O . SER A 1 199 ? -10.081 12.080 -8.560 1.00 88.19 199 SER A O 1
ATOM 1517 N N . THR A 1 200 ? -7.997 11.244 -8.474 1.00 81.75 200 THR A N 1
ATOM 1518 C CA . THR A 1 200 ? -8.156 10.266 -9.573 1.00 81.75 200 THR A CA 1
ATOM 1519 C C . THR A 1 200 ? -8.644 8.900 -9.102 1.00 81.75 200 THR A C 1
ATOM 1521 O O . THR A 1 200 ? -9.040 8.078 -9.924 1.00 81.75 200 THR A O 1
ATOM 1524 N N . GLN A 1 201 ? -8.691 8.679 -7.783 1.00 90.81 201 GLN A N 1
ATOM 1525 C CA . GLN A 1 201 ? -8.947 7.383 -7.159 1.00 90.81 201 GLN A CA 1
ATOM 1526 C C . GLN A 1 201 ? -7.890 6.355 -7.598 1.00 90.81 201 GLN A C 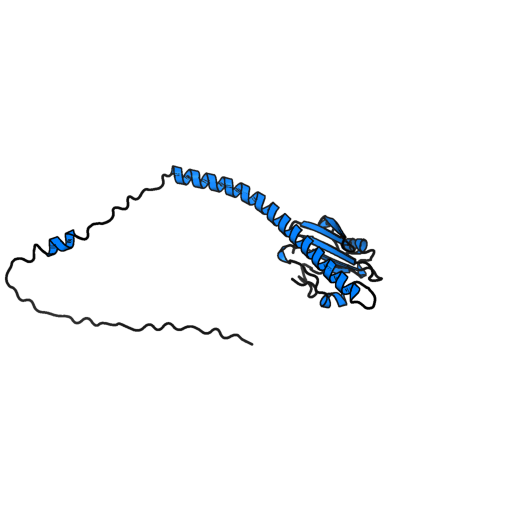1
ATOM 1528 O O . GLN A 1 201 ? -6.718 6.701 -7.743 1.00 90.81 201 GLN A O 1
ATOM 1533 N N . TRP A 1 202 ? -8.262 5.079 -7.713 1.00 94.44 202 TRP A N 1
ATOM 1534 C CA . TRP A 1 202 ? -7.349 4.010 -8.113 1.00 94.44 202 TRP A CA 1
ATOM 1535 C C . TRP A 1 202 ? -7.081 4.049 -9.614 1.00 94.44 202 TRP A C 1
ATOM 1537 O O . TRP A 1 202 ? -8.013 4.053 -10.417 1.00 94.44 202 TRP A O 1
ATOM 1547 N N . GLU A 1 203 ? -5.807 3.998 -9.979 1.00 93.88 203 GLU A N 1
ATOM 1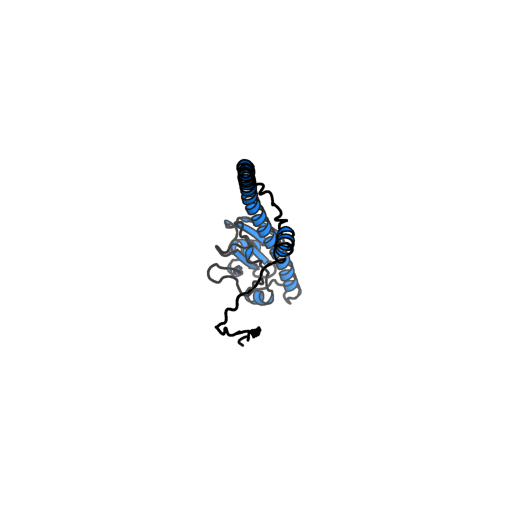548 C CA . GLU A 1 203 ? -5.388 3.896 -11.369 1.00 93.88 203 GLU A CA 1
ATOM 1549 C C . GLU A 1 203 ? -5.767 2.537 -11.973 1.00 93.88 203 GLU A C 1
ATOM 1551 O O . GLU A 1 203 ? -5.801 1.512 -11.291 1.00 93.88 203 GLU A O 1
ATOM 1556 N N . SER A 1 204 ? -6.002 2.511 -13.287 1.00 91.56 204 SER A N 1
ATOM 1557 C CA . SER A 1 204 ? -6.450 1.308 -14.014 1.00 91.56 204 SER A CA 1
ATOM 1558 C C . SER A 1 204 ? -5.472 0.129 -13.958 1.00 91.56 204 SER A C 1
ATOM 1560 O O . SER A 1 204 ? -5.883 -1.019 -14.104 1.00 91.56 204 SER A O 1
ATOM 1562 N N . TRP A 1 205 ? -4.186 0.401 -13.730 1.00 92.56 205 TRP A N 1
ATOM 1563 C CA . TRP A 1 205 ? -3.140 -0.613 -13.596 1.00 92.56 205 TRP A CA 1
ATOM 1564 C C . TRP A 1 205 ? -3.051 -1.225 -12.189 1.00 92.56 205 TRP A C 1
ATOM 1566 O O . TRP A 1 205 ? -2.278 -2.166 -11.986 1.00 92.56 205 TRP A O 1
ATOM 1576 N N . ILE A 1 206 ? -3.838 -0.724 -11.229 1.00 93.44 206 ILE A N 1
ATOM 1577 C CA . ILE A 1 206 ? -4.014 -1.354 -9.921 1.00 93.44 206 ILE A CA 1
ATOM 1578 C C . ILE A 1 206 ? -5.220 -2.300 -9.958 1.00 93.44 206 ILE A C 1
ATOM 1580 O O . ILE A 1 206 ? -6.383 -1.883 -9.948 1.00 93.44 206 ILE A O 1
ATOM 1584 N N . GLY A 1 207 ? -4.928 -3.597 -9.944 1.00 84.44 207 GLY A N 1
ATOM 1585 C CA . GLY A 1 207 ? -5.906 -4.659 -9.759 1.00 84.44 207 GLY A CA 1
ATOM 1586 C C . GLY A 1 207 ? -6.379 -4.755 -8.307 1.00 84.44 207 GLY A C 1
ATOM 1587 O O . GLY A 1 207 ? -5.624 -4.524 -7.361 1.00 84.44 207 GLY A O 1
ATOM 1588 N N . GLY A 1 208 ? -7.645 -5.116 -8.120 1.00 61.69 208 GLY A N 1
ATOM 1589 C CA . GLY A 1 208 ? -8.249 -5.366 -6.813 1.00 61.69 208 GLY A CA 1
ATOM 1590 C C . GLY A 1 208 ? -9.553 -6.110 -6.970 1.00 61.69 208 GLY A C 1
ATOM 1591 O O . GLY A 1 208 ? -10.368 -5.626 -7.787 1.00 61.69 208 GLY A O 1
#

Foldseek 3Di:
DDDDDDDDDDDDDDDDDDDDDDDDDDDDDDDDPPPVVVVVVVVPPPPPPPPPPDDDPVNVVVVVVVVVVVVVVCVVVVVVVLLVVLVVQVVVLLQVQLVLQQVVLVVDPLSAGDFPVCLLVSAREDPQQFADLPFQAWKKFAAPSRNKIKIWGATNSQWIWIDINNDIDTDGNVCTDQQSNQVSNVHGSVRMDGQAGNVVGGDSSHHD

Sequence (208 aa):
MPWQLHAVRFNHYCCNFVTKKQGQGRSLAPDLASSITYAILKTMQWATQQKQTGFTIVELLIVIVVIAILASITIVAYNGIQNSAYDSSVRSDLSANHKTLELYRINSTDDSYPSHSALAGVGLRATKSAYTPERNNFYYCRSADGKTYAIGVITKSNQGYIMANGQVSNTSSAGTYLSHTCTAANSSSSYGTSGFTPSTQWESWIGG

Radius of gyration: 37.22 Å; chains: 1; bounding box: 111×46×63 Å

pLDDT: mean 83.04, std 19.45, range [36.75, 97.88]